Protein AF-A0AA35TYK0-F1 (afdb_monomer_lite)

Secondary structure (DSSP, 8-state):
------SSHHHHHHHHHHHHHHHTT-HHHHHHHHHHHHHHSTT-HHHHHHHHHHHHHHTTT--HHHHHHHHHHHHHHHHHHTTTS-HHHHHHHTHHHHHHHHHHHHHTT-HHHHHHHHHHHHHTGGGS-HHHHHHHHHHHHHHHHHTT-HHHHHHHHHHHHHHHH-S---S------------GGGHHHHHHHHHHHHHHTT-HHHHHHHHHHHHHH-TT--HHHHHHHHTTTTTT-PPP---

Radius of gyration: 20.55 Å; chains: 1; bounding box: 65×44×59 Å

Foldseek 3Di:
DDPDDPLPPLLVVLLVQLVVCVVVVVLVSNLVSLVVNCVSVVPDLLSVLSNLLSVCVVVVNPCLVVSLVSLVVSLVVLVVVCPPPDLLVSCQVCVLSLQLNLLSCVVVVVLVSSLVSLVSSLVSLVSHDVLSNLLSLLVNLVSCLVVVVLVVSVVSLVVSCCVQQNPPPPDDDDDPDDRPPRPCVCVLSSLVSQLSSCVVVVVVVSNVVSVVVNVVRVPDDDPVVCSSVSSPPDSPPDPPPDD

Sequence (243 aa):
MADGDRSGEPGLELARQAKEAFDMQSYESCLSSLNKLMEVRRHDKRVAHNRAVARYLLSNLTLTDEFRRHLHTLKTQFDREAEGSGLEQSVSEKAVLLFNQALIHRRLHQNTQAIDILDQLVQVSDALTDSLSTESSLLLIELYIATHQLDKAVTHIDHVELRLYGQPMNGRGDNDGDAPVVNDQYRPRIHFCKAQIHLLNRSVKSCKKELKSYTSMAGNVSSSEVVGKSLLLNSFSLPKNSS

pLDDT: mean 75.26, std 18.41, range [26.33, 94.5]

InterPro domains:
  IPR011990 Tetratricopeptide-like helical domain superfamily [G3DSA:1.25.40.10] (6-222)
  IPR011990 Tetratricopeptide-like helical domain superfamily [SSF48452] (14-159)
  IPR039740 CCR4-NOT transcription complex subunit 10 [PTHR12979] (13-233)

Organism: Geodia barretti (NCBI:txid519541)

Structure (mmCIF, N/CA/C/O backbone):
data_AF-A0AA35TYK0-F1
#
_entry.id   AF-A0AA35TYK0-F1
#
loop_
_atom_site.group_PDB
_atom_site.id
_atom_site.type_symbol
_atom_site.label_atom_id
_atom_site.label_alt_id
_atom_site.label_comp_id
_atom_site.label_asym_id
_atom_site.label_entity_id
_atom_site.label_seq_id
_atom_site.pdbx_PDB_ins_code
_atom_site.Cartn_x
_atom_site.Cartn_y
_atom_site.Cartn_z
_atom_site.occupancy
_atom_site.B_iso_or_equiv
_atom_site.auth_seq_id
_atom_site.auth_comp_id
_atom_site.auth_asym_id
_atom_site.auth_atom_id
_atom_site.pdbx_PDB_model_num
ATOM 1 N N . MET A 1 1 ? 45.942 -12.584 -19.706 1.00 33.94 1 MET A N 1
ATOM 2 C CA . MET A 1 1 ? 44.961 -11.572 -20.143 1.00 33.94 1 MET A CA 1
ATOM 3 C C . MET A 1 1 ? 43.623 -12.024 -19.603 1.00 33.94 1 MET A C 1
ATOM 5 O O . MET A 1 1 ? 43.104 -13.022 -20.077 1.00 33.94 1 MET A O 1
ATOM 9 N N . ALA A 1 2 ? 43.195 -11.418 -18.498 1.00 36.03 2 ALA A N 1
ATOM 10 C CA . ALA A 1 2 ? 41.981 -11.786 -17.785 1.00 36.03 2 ALA A CA 1
ATOM 11 C C . ALA A 1 2 ? 40.875 -10.808 -18.193 1.00 36.03 2 ALA A C 1
ATOM 13 O O . ALA A 1 2 ? 40.850 -9.676 -17.717 1.00 36.03 2 ALA A O 1
ATOM 14 N N . ASP A 1 3 ? 40.005 -11.250 -19.099 1.00 40.72 3 ASP A N 1
ATOM 15 C CA . ASP A 1 3 ? 38.682 -10.663 -19.292 1.00 40.72 3 ASP A CA 1
ATOM 16 C C . ASP A 1 3 ? 37.781 -11.201 -18.177 1.00 40.72 3 ASP A C 1
ATOM 18 O O . ASP A 1 3 ? 37.276 -12.321 -18.239 1.00 40.72 3 ASP A O 1
ATOM 22 N N . GLY A 1 4 ? 37.667 -10.417 -17.107 1.00 38.47 4 GLY A N 1
ATOM 23 C CA . GLY A 1 4 ? 36.803 -10.679 -15.963 1.00 38.47 4 GLY A CA 1
ATOM 24 C C . GLY A 1 4 ? 35.783 -9.557 -15.810 1.00 38.47 4 GLY A C 1
ATOM 25 O O . GLY A 1 4 ? 36.113 -8.483 -15.321 1.00 38.47 4 GLY A O 1
ATOM 26 N N . ASP A 1 5 ? 34.569 -9.831 -16.280 1.00 42.06 5 ASP A N 1
ATOM 27 C CA . ASP A 1 5 ? 33.287 -9.402 -15.712 1.00 42.06 5 ASP A CA 1
ATOM 28 C C . ASP A 1 5 ? 33.114 -7.918 -15.296 1.00 42.06 5 ASP A C 1
ATOM 30 O O . ASP A 1 5 ? 33.257 -7.544 -14.136 1.00 42.06 5 ASP A O 1
ATOM 34 N N . ARG A 1 6 ? 32.702 -7.065 -16.250 1.00 43.97 6 ARG A N 1
ATOM 35 C CA . ARG A 1 6 ? 32.073 -5.743 -15.989 1.00 43.97 6 ARG A CA 1
ATOM 36 C C . ARG A 1 6 ? 30.582 -5.716 -16.354 1.00 43.97 6 ARG A C 1
ATOM 38 O O . ARG A 1 6 ? 30.015 -4.662 -16.637 1.00 43.97 6 ARG A O 1
ATOM 45 N N . SER A 1 7 ? 29.932 -6.877 -16.393 1.00 45.97 7 SER A N 1
ATOM 46 C CA . SER A 1 7 ? 28.530 -7.012 -16.823 1.00 45.97 7 SER A CA 1
ATOM 47 C C . SER A 1 7 ? 27.520 -6.668 -15.719 1.00 45.97 7 SER A C 1
ATOM 49 O O . SER A 1 7 ? 26.372 -6.342 -16.019 1.00 45.97 7 SER A O 1
ATOM 51 N N . GLY A 1 8 ? 27.926 -6.737 -14.446 1.00 52.28 8 GLY A N 1
ATOM 52 C CA . GLY A 1 8 ? 27.034 -6.568 -13.289 1.00 52.28 8 GLY A CA 1
ATOM 53 C C . GLY A 1 8 ? 26.832 -5.127 -12.799 1.00 52.28 8 GLY A C 1
ATOM 54 O O . GLY A 1 8 ? 25.784 -4.816 -12.231 1.00 52.28 8 GLY A O 1
ATOM 55 N N . GLU A 1 9 ? 27.792 -4.232 -13.038 1.00 56.41 9 GLU A N 1
ATOM 56 C CA . GLU A 1 9 ? 27.804 -2.871 -12.476 1.00 56.41 9 GLU A CA 1
ATOM 57 C C . GLU A 1 9 ? 26.774 -1.888 -13.073 1.00 56.41 9 GLU A C 1
ATOM 59 O O . GLU A 1 9 ? 26.114 -1.191 -12.294 1.00 56.41 9 GLU A O 1
ATOM 64 N N . PRO A 1 10 ? 26.543 -1.814 -14.404 1.00 64.81 10 PRO A N 1
ATOM 65 C CA . PRO A 1 10 ? 25.692 -0.757 -14.958 1.00 64.81 10 PRO A CA 1
ATOM 66 C C . PRO A 1 10 ? 24.215 -0.925 -14.579 1.00 64.81 10 PRO A C 1
ATOM 68 O O . PRO A 1 10 ? 23.510 0.060 -14.379 1.00 64.81 10 PRO A O 1
ATOM 71 N N . GLY A 1 11 ? 23.732 -2.164 -14.431 1.00 71.75 11 GLY A N 1
ATOM 72 C CA . GLY A 1 11 ? 22.347 -2.426 -14.027 1.00 71.75 11 GLY A CA 1
ATOM 73 C C . GLY A 1 11 ? 22.070 -2.080 -12.561 1.00 71.75 11 GLY A C 1
ATOM 74 O O . GLY A 1 11 ? 20.987 -1.592 -12.239 1.00 71.75 11 GLY A O 1
ATOM 75 N N . LEU A 1 12 ? 23.046 -2.311 -11.677 1.00 75.88 12 LEU A N 1
ATOM 76 C CA . LEU A 1 12 ? 22.931 -1.977 -10.257 1.00 75.88 12 LEU A CA 1
ATOM 77 C C . LEU A 1 12 ? 22.945 -0.458 -10.052 1.00 75.88 12 LEU A C 1
ATOM 79 O O . LEU A 1 12 ? 22.109 0.076 -9.325 1.00 75.88 12 LEU A O 1
ATOM 83 N N . GLU A 1 13 ? 23.843 0.236 -10.750 1.00 81.56 13 GLU A N 1
ATOM 84 C CA . GLU A 1 13 ? 23.958 1.691 -10.673 1.00 81.56 13 GLU A CA 1
ATOM 85 C C . GLU A 1 13 ? 22.710 2.392 -11.233 1.00 81.56 13 GLU A C 1
ATOM 87 O O . GLU A 1 13 ? 22.179 3.305 -10.603 1.00 81.56 13 GLU A O 1
ATOM 92 N N . LEU A 1 14 ? 22.152 1.912 -12.352 1.00 80.25 14 LEU A N 1
ATOM 93 C CA . LEU A 1 14 ? 20.880 2.421 -12.883 1.00 80.25 14 LEU A CA 1
ATOM 94 C C . LEU A 1 14 ? 19.710 2.206 -11.912 1.00 80.25 14 LEU A C 1
ATOM 96 O O . LEU A 1 14 ? 18.851 3.079 -11.786 1.00 80.25 14 LEU A O 1
ATOM 100 N N . ALA A 1 15 ? 19.670 1.069 -11.209 1.00 78.69 15 ALA A N 1
ATOM 101 C CA . ALA A 1 15 ? 18.653 0.809 -10.192 1.00 78.69 15 ALA A CA 1
ATOM 102 C C . ALA A 1 15 ? 18.802 1.746 -8.980 1.00 78.69 15 ALA A C 1
ATOM 104 O O . ALA A 1 15 ? 17.798 2.267 -8.488 1.00 78.69 15 ALA A O 1
ATOM 105 N N . ARG A 1 16 ? 20.039 2.010 -8.536 1.00 82.12 16 ARG A N 1
ATOM 106 C CA . ARG A 1 16 ? 20.338 2.969 -7.461 1.00 82.12 16 ARG A CA 1
ATOM 107 C C . ARG A 1 16 ? 19.908 4.383 -7.846 1.00 82.12 16 ARG A C 1
ATOM 109 O O . ARG A 1 16 ? 19.163 5.014 -7.102 1.00 82.12 16 ARG A O 1
ATOM 116 N N . GLN A 1 17 ? 20.288 4.840 -9.038 1.00 83.75 17 GLN A N 1
ATOM 117 C CA . GLN A 1 17 ? 19.895 6.150 -9.564 1.00 83.75 17 GLN A CA 1
ATOM 118 C C . GLN A 1 17 ? 18.377 6.280 -9.710 1.00 83.75 17 GLN A C 1
ATOM 120 O O . GLN A 1 17 ? 17.812 7.320 -9.379 1.00 83.75 17 GLN A O 1
ATOM 125 N N . ALA A 1 18 ? 17.701 5.229 -10.187 1.00 81.12 18 ALA A N 1
ATOM 126 C CA . ALA A 1 18 ? 16.245 5.216 -10.280 1.00 81.12 18 ALA A CA 1
ATOM 127 C C . ALA A 1 18 ? 15.594 5.373 -8.902 1.00 81.12 18 ALA A C 1
ATOM 129 O O . ALA A 1 18 ? 14.645 6.142 -8.780 1.00 81.12 18 ALA A O 1
ATOM 130 N N . LYS A 1 19 ? 16.116 4.687 -7.877 1.00 79.31 19 LYS A N 1
ATOM 131 C CA . LYS A 1 19 ? 15.636 4.799 -6.495 1.00 79.31 19 LYS A CA 1
ATOM 132 C C . LYS A 1 19 ? 15.877 6.195 -5.917 1.00 79.31 19 LYS A C 1
ATOM 134 O O . LYS A 1 19 ? 14.958 6.777 -5.363 1.00 79.31 19 LYS A O 1
ATOM 139 N N . GLU A 1 20 ? 17.066 6.761 -6.086 1.00 83.12 20 GLU A N 1
ATOM 140 C CA . GLU A 1 20 ? 17.386 8.101 -5.573 1.00 83.12 20 GLU A CA 1
ATOM 141 C C . GLU A 1 20 ? 16.537 9.190 -6.228 1.00 83.12 20 GLU A C 1
ATOM 143 O O . GLU A 1 20 ? 15.957 10.029 -5.541 1.00 83.12 20 GLU A O 1
ATOM 148 N N . ALA A 1 21 ? 16.404 9.153 -7.557 1.00 80.81 21 ALA A N 1
ATOM 149 C CA . ALA A 1 21 ? 15.532 10.070 -8.288 1.00 80.81 21 ALA A CA 1
ATOM 150 C C . ALA A 1 21 ? 14.082 9.978 -7.804 1.00 80.81 21 ALA A C 1
ATOM 152 O O . ALA A 1 21 ? 13.376 10.981 -7.715 1.00 80.81 21 ALA A O 1
ATOM 153 N N . PHE A 1 22 ? 13.651 8.768 -7.476 1.00 79.38 22 PHE A N 1
ATOM 154 C CA . PHE A 1 22 ? 12.323 8.494 -6.982 1.00 79.38 22 PHE A CA 1
ATOM 155 C C . PHE A 1 22 ? 12.102 8.982 -5.541 1.00 79.38 22 PHE A C 1
ATOM 157 O O . PHE A 1 22 ? 11.088 9.626 -5.273 1.00 79.38 22 PHE A O 1
ATOM 164 N N . ASP A 1 23 ? 13.078 8.775 -4.652 1.00 77.88 23 ASP A N 1
ATOM 165 C CA . ASP A 1 23 ? 13.083 9.297 -3.278 1.00 77.88 23 ASP A CA 1
ATOM 166 C C . ASP A 1 23 ? 13.047 10.845 -3.274 1.00 77.88 23 ASP A C 1
ATOM 168 O O . ASP A 1 23 ? 12.408 11.458 -2.418 1.00 77.88 23 ASP A O 1
ATOM 172 N N . MET A 1 24 ? 13.646 11.485 -4.287 1.00 81.75 24 MET A N 1
ATOM 173 C CA . MET A 1 24 ? 13.584 12.937 -4.531 1.00 81.75 24 MET A CA 1
ATOM 174 C C . MET A 1 24 ? 12.310 13.414 -5.258 1.00 81.75 24 MET A C 1
ATOM 176 O O . MET A 1 24 ? 12.224 14.586 -5.621 1.00 81.75 24 MET A O 1
ATOM 180 N N . GLN A 1 25 ? 11.331 12.538 -5.515 1.00 79.00 25 GLN A N 1
ATOM 181 C CA . GLN A 1 25 ? 10.112 12.827 -6.297 1.00 79.00 25 GLN A CA 1
ATOM 182 C C . GLN A 1 25 ? 10.375 13.300 -7.742 1.00 79.00 25 GLN A C 1
ATOM 184 O O . GLN A 1 25 ? 9.479 13.799 -8.426 1.00 79.00 25 GLN A O 1
ATOM 189 N N . SER A 1 26 ? 11.590 13.099 -8.257 1.00 85.19 26 SER A N 1
ATOM 190 C CA . SER A 1 26 ? 11.955 13.367 -9.647 1.00 85.19 26 SER A CA 1
ATOM 191 C C . SER A 1 26 ? 11.564 12.172 -10.523 1.00 85.19 26 SER A C 1
ATOM 193 O O . SER A 1 26 ? 12.396 11.375 -10.968 1.00 85.19 26 SER A O 1
ATOM 195 N N . TYR A 1 27 ? 10.259 12.020 -10.762 1.00 83.94 27 TYR A N 1
ATOM 196 C CA . TYR A 1 27 ? 9.718 10.867 -11.488 1.00 83.94 27 TYR A CA 1
ATOM 197 C C . TYR A 1 27 ? 10.168 10.805 -12.955 1.00 83.94 27 TYR A C 1
ATOM 199 O O . TYR A 1 27 ? 10.323 9.714 -13.496 1.00 83.94 27 TYR A O 1
ATOM 207 N N . GLU A 1 28 ? 10.438 11.945 -13.593 1.00 87.19 28 GLU A N 1
ATOM 208 C CA . GLU A 1 28 ? 10.972 11.993 -14.962 1.00 87.19 28 GLU A CA 1
ATOM 209 C C . GLU A 1 28 ? 12.377 11.375 -15.044 1.00 87.19 28 GLU A C 1
ATOM 211 O O . GLU A 1 28 ? 12.639 10.513 -15.889 1.00 87.19 28 GLU A O 1
ATOM 216 N N . SER A 1 29 ? 13.258 11.743 -14.109 1.00 86.25 29 SER A N 1
ATOM 217 C CA . SER A 1 29 ? 14.606 11.177 -13.987 1.00 86.25 29 SER A CA 1
ATOM 218 C C . SER A 1 29 ? 14.553 9.690 -13.635 1.00 86.25 29 SER A C 1
ATOM 220 O O . SER A 1 29 ? 15.270 8.885 -14.231 1.00 86.25 29 SER A O 1
ATOM 222 N N . CYS A 1 30 ? 13.645 9.302 -12.731 1.00 85.94 30 CYS A N 1
ATOM 223 C CA . CYS A 1 30 ? 13.407 7.902 -12.383 1.00 85.94 30 CYS A CA 1
ATOM 224 C C . CYS A 1 30 ? 12.999 7.073 -13.614 1.00 85.94 30 CYS A C 1
ATOM 226 O O . CYS A 1 30 ? 13.581 6.020 -13.876 1.00 85.94 30 CYS A O 1
ATOM 228 N N . LEU A 1 31 ? 12.049 7.564 -14.417 1.00 86.94 31 LEU A N 1
ATOM 229 C CA . LEU A 1 31 ? 11.601 6.888 -15.636 1.00 86.94 31 LEU A CA 1
ATOM 230 C C . LEU A 1 31 ? 12.717 6.754 -16.674 1.00 86.94 31 LEU A C 1
ATOM 232 O O . LEU A 1 31 ? 12.808 5.716 -17.328 1.00 86.94 31 LEU A O 1
ATOM 236 N N . SER A 1 32 ? 13.577 7.766 -16.813 1.00 89.69 32 SER A N 1
ATOM 237 C CA . SER A 1 32 ? 14.746 7.702 -17.697 1.00 89.69 32 SER A CA 1
ATOM 238 C C . SER A 1 32 ? 15.688 6.562 -17.296 1.00 89.69 32 SER A C 1
ATOM 240 O O . SER A 1 32 ? 16.032 5.718 -18.129 1.00 89.69 32 SER A O 1
ATOM 242 N N . SER A 1 33 ? 16.031 6.465 -16.008 1.00 85.00 33 SER A N 1
ATOM 243 C CA . SER A 1 33 ? 16.879 5.388 -15.481 1.00 85.00 33 SER A CA 1
ATOM 244 C C . SER A 1 33 ? 16.214 4.011 -15.584 1.00 85.00 33 SER A C 1
ATOM 246 O O . SER A 1 33 ? 16.869 3.043 -15.969 1.00 85.00 33 SER A O 1
ATOM 248 N N . LEU A 1 34 ? 14.903 3.911 -15.330 1.00 85.75 34 LEU A N 1
ATOM 249 C CA . LEU A 1 34 ? 14.146 2.661 -15.466 1.00 85.75 34 LEU A CA 1
ATOM 250 C C . LEU A 1 34 ? 14.023 2.197 -16.922 1.00 85.75 34 LEU A C 1
ATOM 252 O O . LEU A 1 34 ? 14.091 0.999 -17.180 1.00 85.75 34 LEU A O 1
ATOM 256 N N . ASN A 1 35 ? 13.882 3.112 -17.884 1.00 87.19 35 ASN A N 1
ATOM 257 C CA . ASN A 1 35 ? 13.865 2.759 -19.305 1.00 87.19 35 ASN A CA 1
ATOM 258 C C . ASN A 1 35 ? 15.216 2.192 -19.756 1.00 87.19 35 ASN A C 1
ATOM 260 O O . ASN A 1 35 ? 15.242 1.142 -20.393 1.00 87.19 35 ASN A O 1
ATOM 264 N N . LYS A 1 36 ? 16.329 2.811 -19.344 1.00 86.44 36 LYS A N 1
ATOM 265 C CA . LYS A 1 36 ? 17.677 2.267 -19.583 1.00 86.44 36 LYS A CA 1
ATOM 266 C C . LYS A 1 36 ? 17.853 0.897 -18.926 1.00 86.44 36 LYS A C 1
ATOM 268 O O . LYS A 1 36 ? 18.402 -0.020 -19.529 1.00 86.44 36 LYS A O 1
ATOM 273 N N . LEU A 1 37 ? 17.334 0.722 -17.710 1.00 84.31 37 LEU A N 1
ATOM 274 C CA . LEU A 1 37 ? 17.384 -0.563 -17.014 1.00 84.31 37 LEU A CA 1
ATOM 275 C C . LEU A 1 37 ? 16.553 -1.641 -17.728 1.00 84.31 37 LEU A C 1
ATOM 277 O O . LEU A 1 37 ? 16.977 -2.792 -17.782 1.00 84.31 37 LEU A O 1
ATOM 281 N N . MET A 1 38 ? 15.415 -1.280 -18.328 1.00 82.88 38 MET A N 1
ATOM 282 C CA . MET A 1 38 ? 14.624 -2.195 -19.155 1.00 82.88 38 MET A CA 1
ATOM 283 C C . MET A 1 38 ? 15.349 -2.628 -20.429 1.00 82.88 38 MET A C 1
ATOM 285 O O . MET A 1 38 ? 15.126 -3.743 -20.885 1.00 82.88 38 MET A O 1
ATOM 289 N N . GLU A 1 39 ? 16.217 -1.800 -21.009 1.00 83.50 39 GLU A N 1
ATOM 290 C CA . GLU A 1 39 ? 17.004 -2.201 -22.182 1.00 83.50 39 GLU A CA 1
ATOM 291 C C . GLU A 1 39 ? 18.010 -3.307 -21.845 1.00 83.50 39 GLU A C 1
ATOM 293 O O . GLU A 1 39 ? 18.200 -4.218 -22.657 1.00 83.50 39 GLU A O 1
ATOM 298 N N . VAL A 1 40 ? 18.583 -3.252 -20.635 1.00 79.12 40 VAL A N 1
ATOM 299 C CA . VAL A 1 40 ? 19.530 -4.237 -20.086 1.00 79.12 40 VAL A CA 1
ATOM 300 C C . VAL A 1 40 ? 18.805 -5.468 -19.525 1.00 79.12 40 VAL A C 1
ATOM 302 O O . VAL A 1 40 ? 19.281 -6.590 -19.669 1.00 79.12 40 VAL A O 1
ATOM 305 N N . ARG A 1 41 ? 17.631 -5.283 -18.907 1.00 78.12 41 ARG A N 1
ATOM 306 C CA . ARG A 1 41 ? 16.831 -6.326 -18.240 1.00 78.12 41 ARG A CA 1
ATOM 307 C C . ARG A 1 41 ? 15.410 -6.396 -18.805 1.00 78.12 41 ARG A C 1
ATOM 309 O O . ARG A 1 41 ? 14.425 -6.169 -18.104 1.00 78.12 41 ARG A O 1
ATOM 316 N N . ARG A 1 42 ? 15.297 -6.742 -20.091 1.00 72.75 42 ARG A N 1
ATOM 317 C CA . ARG A 1 42 ? 14.040 -6.688 -20.874 1.00 72.75 42 ARG A CA 1
ATOM 318 C C . ARG A 1 42 ? 12.882 -7.529 -20.330 1.00 72.75 42 ARG A C 1
ATOM 320 O O . ARG A 1 42 ? 11.732 -7.235 -20.641 1.00 72.75 42 ARG A O 1
ATOM 327 N N . HIS A 1 43 ? 13.172 -8.547 -19.522 1.00 73.75 43 HIS A N 1
ATOM 328 C CA . HIS A 1 43 ? 12.173 -9.455 -18.950 1.00 73.75 43 HIS A CA 1
ATOM 329 C C . HIS A 1 43 ? 11.986 -9.289 -17.434 1.00 73.75 43 HIS A C 1
ATOM 331 O O . HIS A 1 43 ? 11.281 -10.081 -16.814 1.00 73.75 43 HIS A O 1
ATOM 337 N N . ASP A 1 44 ? 12.584 -8.262 -16.822 1.00 80.31 44 ASP A N 1
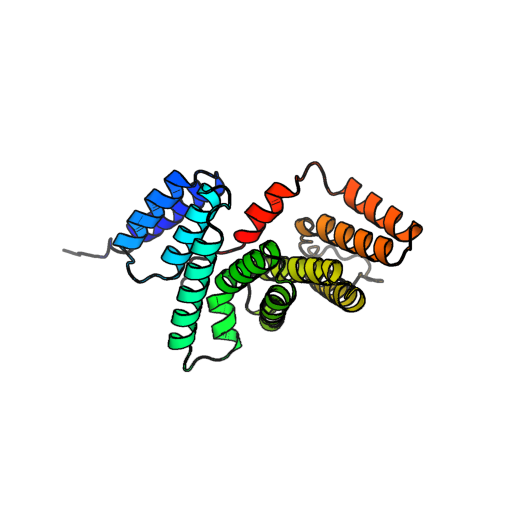ATOM 338 C CA . ASP A 1 44 ? 12.443 -8.028 -15.386 1.00 80.31 44 ASP A CA 1
ATOM 339 C C . ASP A 1 44 ? 11.093 -7.365 -15.063 1.00 80.31 44 ASP A C 1
ATOM 341 O O . ASP A 1 44 ? 10.863 -6.169 -15.276 1.00 80.31 44 ASP A O 1
ATOM 345 N N . LYS A 1 45 ? 10.181 -8.175 -14.520 1.00 81.69 45 LYS A N 1
ATOM 346 C CA . LYS A 1 45 ? 8.833 -7.757 -14.115 1.00 81.69 45 LYS A CA 1
ATOM 347 C C . LYS A 1 45 ? 8.841 -6.705 -13.012 1.00 81.69 45 LYS A C 1
ATOM 349 O O . LYS A 1 45 ? 7.918 -5.893 -12.959 1.00 81.69 45 LYS A O 1
ATOM 354 N N . ARG A 1 46 ? 9.860 -6.687 -12.146 1.00 81.50 46 ARG A N 1
ATOM 355 C CA . ARG A 1 46 ? 9.981 -5.683 -11.079 1.00 81.50 46 ARG A CA 1
ATOM 356 C C . ARG A 1 46 ? 10.314 -4.325 -11.678 1.00 81.50 46 ARG A C 1
ATOM 358 O O . ARG A 1 46 ? 9.693 -3.331 -11.320 1.00 81.50 46 ARG A O 1
ATOM 365 N N . VAL A 1 47 ? 11.216 -4.283 -12.660 1.00 83.38 47 VAL A N 1
ATOM 366 C CA . VAL A 1 47 ? 11.534 -3.043 -13.388 1.00 83.38 47 VAL A CA 1
ATOM 367 C C . VAL A 1 47 ? 10.309 -2.542 -14.159 1.00 83.38 47 VAL A C 1
ATOM 369 O O . VAL A 1 47 ? 9.989 -1.353 -14.097 1.00 83.38 47 VAL A O 1
ATOM 372 N N . ALA A 1 48 ? 9.573 -3.443 -14.820 1.00 84.69 48 ALA A N 1
ATOM 373 C CA . ALA A 1 48 ? 8.325 -3.096 -15.500 1.00 84.69 48 ALA A CA 1
ATOM 374 C C . ALA A 1 48 ? 7.272 -2.522 -14.530 1.00 84.69 48 ALA A C 1
ATOM 376 O O . ALA A 1 48 ? 6.679 -1.478 -14.818 1.00 84.69 48 ALA A O 1
ATOM 377 N N . HIS A 1 49 ? 7.097 -3.151 -13.362 1.00 85.75 49 HIS A N 1
ATOM 378 C CA . HIS A 1 49 ? 6.217 -2.672 -12.297 1.00 85.75 49 HIS A CA 1
ATOM 379 C C . HIS A 1 49 ? 6.626 -1.281 -11.797 1.00 85.75 49 HIS A C 1
ATOM 381 O O . HIS A 1 49 ? 5.804 -0.365 -11.786 1.00 85.75 49 HIS A O 1
ATOM 387 N N . ASN A 1 50 ? 7.902 -1.090 -11.453 1.00 85.25 50 ASN A N 1
ATOM 388 C CA . ASN A 1 50 ? 8.416 0.174 -10.920 1.00 85.25 50 ASN A CA 1
ATOM 389 C C . ASN A 1 50 ? 8.252 1.312 -11.929 1.00 85.25 50 ASN A C 1
ATOM 391 O O . ASN A 1 50 ? 7.888 2.427 -11.557 1.00 85.25 50 ASN A O 1
ATOM 395 N N . ARG A 1 51 ? 8.426 1.022 -13.224 1.00 86.88 51 ARG A N 1
ATOM 396 C CA . ARG A 1 51 ? 8.157 1.991 -14.290 1.00 86.88 51 ARG A CA 1
ATOM 397 C C . ARG A 1 51 ? 6.688 2.396 -14.326 1.00 86.88 51 ARG A C 1
ATOM 399 O O . ARG A 1 51 ? 6.384 3.579 -14.463 1.00 86.88 51 ARG A O 1
ATOM 406 N N . ALA A 1 52 ? 5.776 1.433 -14.216 1.00 86.62 52 ALA A N 1
ATOM 407 C CA . ALA A 1 52 ? 4.346 1.717 -14.197 1.00 86.62 52 ALA A CA 1
ATOM 408 C C . ALA A 1 52 ? 3.947 2.558 -12.973 1.00 86.62 52 ALA A C 1
ATOM 410 O O . ALA A 1 52 ? 3.169 3.499 -13.119 1.00 86.62 52 ALA A O 1
ATOM 411 N N . VAL A 1 53 ? 4.534 2.283 -11.802 1.00 85.31 53 VAL A N 1
ATOM 412 C CA . VAL A 1 53 ? 4.336 3.077 -10.578 1.00 85.31 53 VAL A CA 1
ATOM 413 C C . VAL A 1 53 ? 4.840 4.511 -10.762 1.00 85.31 53 VAL A C 1
ATOM 415 O O . VAL A 1 53 ? 4.087 5.456 -10.530 1.00 85.31 53 VAL A O 1
ATOM 418 N N . ALA A 1 54 ? 6.072 4.695 -11.249 1.00 83.81 54 ALA A N 1
ATOM 419 C CA . ALA A 1 54 ? 6.647 6.022 -11.484 1.00 83.81 54 ALA A CA 1
ATOM 420 C C . ALA A 1 54 ? 5.835 6.836 -12.507 1.00 83.81 54 ALA A C 1
ATOM 422 O O . ALA A 1 54 ? 5.578 8.019 -12.298 1.00 83.81 54 ALA A O 1
ATOM 423 N N . ARG A 1 55 ? 5.352 6.198 -13.582 1.00 85.50 55 ARG A N 1
ATOM 424 C CA . ARG A 1 55 ? 4.471 6.827 -14.582 1.00 85.50 55 ARG A CA 1
ATOM 425 C C . ARG A 1 55 ? 3.125 7.230 -13.983 1.00 85.50 55 ARG A C 1
ATOM 427 O O . ARG A 1 55 ? 2.617 8.309 -14.276 1.00 85.50 55 ARG A O 1
ATOM 434 N N . TYR A 1 56 ? 2.545 6.376 -13.146 1.00 84.31 56 TYR A N 1
ATOM 435 C CA . TYR A 1 56 ? 1.278 6.661 -12.485 1.00 84.31 56 TYR A CA 1
ATOM 436 C C . TYR A 1 56 ? 1.397 7.841 -11.510 1.00 84.31 56 TYR A C 1
ATOM 438 O O . TYR A 1 56 ? 0.536 8.725 -11.518 1.00 84.31 56 TYR A O 1
ATOM 446 N N . LEU A 1 57 ? 2.494 7.919 -10.752 1.00 80.12 57 LEU A N 1
ATOM 447 C CA . LEU A 1 57 ? 2.790 9.049 -9.868 1.00 80.12 57 LEU A CA 1
ATOM 448 C C . LEU A 1 57 ? 3.050 10.342 -10.648 1.00 80.12 57 LEU A C 1
ATOM 450 O O . LEU A 1 57 ? 2.447 11.362 -10.327 1.00 80.12 57 LEU A O 1
ATOM 454 N N . LEU A 1 58 ? 3.840 10.284 -11.727 1.00 83.94 58 LEU A N 1
ATOM 455 C CA . LEU A 1 58 ? 4.075 11.430 -12.615 1.00 83.94 58 LEU A CA 1
ATOM 456 C C . LEU A 1 58 ? 2.770 11.977 -13.213 1.00 83.94 58 LEU A C 1
ATOM 458 O O . LEU A 1 58 ? 2.616 13.181 -13.384 1.00 83.94 58 LEU A O 1
ATOM 462 N N . SER A 1 59 ? 1.798 11.103 -13.492 1.00 81.44 59 SER A N 1
ATOM 463 C CA . SER A 1 59 ? 0.486 11.504 -14.013 1.00 81.44 59 SER A CA 1
ATOM 464 C C . SER A 1 59 ? -0.424 12.191 -12.987 1.00 81.44 59 SER A C 1
ATOM 466 O O . SER A 1 59 ? -1.607 12.383 -13.268 1.00 81.44 59 SER A O 1
ATOM 468 N N . ASN A 1 60 ? 0.071 12.503 -11.783 1.00 79.31 60 ASN A N 1
ATOM 469 C CA . ASN A 1 60 ? -0.735 12.962 -10.649 1.00 79.31 60 ASN A CA 1
ATOM 470 C C . ASN A 1 60 ? -1.921 12.027 -10.375 1.00 79.31 60 ASN A C 1
ATOM 472 O O . ASN A 1 60 ? -3.036 12.461 -10.084 1.00 79.31 60 ASN A O 1
ATOM 476 N N . LEU A 1 61 ? -1.676 10.717 -10.499 1.00 79.94 61 LEU A N 1
ATOM 477 C CA . LEU A 1 61 ? -2.669 9.674 -10.277 1.00 79.94 61 LEU A CA 1
ATOM 478 C C . LEU A 1 61 ? -3.881 9.767 -11.232 1.00 79.94 61 LEU A C 1
ATOM 480 O O . LEU A 1 61 ? -4.993 9.395 -10.864 1.00 79.94 61 LEU A O 1
ATOM 484 N N . THR A 1 62 ? -3.731 10.272 -12.451 1.00 79.50 62 THR A N 1
ATOM 485 C CA . THR A 1 62 ? -4.852 10.329 -13.413 1.00 79.50 62 THR A CA 1
ATOM 486 C C . THR A 1 62 ? -4.988 9.038 -14.223 1.00 79.50 62 THR A C 1
ATOM 488 O O . THR A 1 62 ? -6.095 8.641 -14.578 1.00 79.50 62 THR A O 1
ATOM 491 N N . LEU A 1 63 ? -3.888 8.307 -14.434 1.00 85.00 63 LEU A N 1
ATOM 492 C CA . LEU A 1 63 ? -3.837 7.087 -15.252 1.00 85.00 63 LEU A CA 1
ATOM 493 C C . LEU A 1 63 ? -4.251 5.805 -14.499 1.00 85.00 63 LEU A C 1
ATOM 495 O O . LEU A 1 63 ? -3.624 4.754 -14.640 1.00 85.00 63 LEU A O 1
ATOM 499 N N . THR A 1 64 ? -5.310 5.869 -13.690 1.00 83.62 64 THR A N 1
ATOM 500 C CA . THR A 1 64 ? -5.738 4.761 -12.810 1.00 83.62 64 THR A CA 1
ATOM 501 C C . THR A 1 64 ? -6.105 3.495 -13.588 1.00 83.62 64 THR A C 1
ATOM 503 O O . THR A 1 64 ? -5.677 2.402 -13.221 1.00 83.62 64 THR A O 1
ATOM 506 N N . ASP A 1 65 ? -6.858 3.617 -14.685 1.00 86.81 65 ASP A N 1
ATOM 507 C CA . ASP A 1 65 ? -7.289 2.459 -15.482 1.00 86.81 65 ASP A CA 1
ATOM 508 C C . ASP A 1 65 ? -6.146 1.811 -16.275 1.00 86.81 65 ASP A C 1
ATOM 510 O O . ASP A 1 65 ? -6.129 0.592 -16.468 1.00 86.81 65 ASP A O 1
ATOM 514 N N . GLU A 1 66 ? -5.182 2.607 -16.748 1.00 89.06 66 GLU A N 1
ATOM 515 C CA . GLU A 1 66 ? -3.964 2.102 -17.397 1.00 89.06 66 GLU A CA 1
ATOM 516 C C . GLU A 1 66 ? -3.122 1.317 -16.390 1.00 89.06 66 GLU A C 1
ATOM 518 O O . GLU A 1 66 ? -2.769 0.162 -16.642 1.00 89.06 66 GLU A O 1
ATOM 523 N N . PHE A 1 67 ? -2.884 1.903 -15.215 1.00 87.44 67 PHE A N 1
ATOM 524 C CA . PHE A 1 67 ? -2.117 1.264 -14.156 1.00 87.44 67 PHE A CA 1
ATOM 525 C C . PHE A 1 67 ? -2.800 -0.013 -13.644 1.00 87.44 67 PHE A C 1
ATOM 527 O O . PHE A 1 67 ? -2.150 -1.052 -13.537 1.00 87.44 67 PHE A O 1
ATOM 534 N N . ARG A 1 68 ? -4.127 -0.006 -13.449 1.00 89.00 68 ARG A N 1
ATOM 535 C CA . ARG A 1 68 ? -4.897 -1.204 -13.065 1.00 89.00 68 ARG A CA 1
ATOM 536 C C . ARG A 1 68 ? -4.737 -2.345 -14.072 1.00 89.00 68 ARG A C 1
ATOM 538 O O . ARG A 1 68 ? -4.492 -3.483 -13.674 1.00 89.00 68 ARG A O 1
ATOM 545 N N . ARG A 1 69 ? -4.863 -2.058 -15.375 1.00 90.44 69 ARG A N 1
ATOM 546 C CA . ARG A 1 69 ? -4.675 -3.068 -16.436 1.00 90.44 69 ARG A CA 1
ATOM 547 C C . ARG A 1 69 ? -3.255 -3.627 -16.437 1.00 90.44 69 ARG A C 1
ATOM 549 O O . ARG A 1 69 ? -3.072 -4.831 -16.623 1.00 90.44 69 ARG A O 1
ATOM 556 N N . HIS A 1 70 ? -2.261 -2.774 -16.194 1.00 90.75 70 HIS A N 1
ATOM 557 C CA . HIS A 1 70 ? -0.872 -3.200 -16.084 1.00 90.75 70 HIS A CA 1
ATOM 558 C C . HIS A 1 70 ? -0.652 -4.144 -14.892 1.00 90.75 70 HIS A C 1
ATOM 560 O O . HIS A 1 70 ? -0.101 -5.228 -15.075 1.00 90.75 70 HIS A O 1
ATOM 566 N N . LEU A 1 71 ? -1.148 -3.786 -13.701 1.00 88.44 71 LEU A N 1
ATOM 567 C CA . LEU A 1 71 ? -1.057 -4.636 -12.507 1.00 88.44 71 LEU A CA 1
ATOM 568 C C . LEU A 1 71 ? -1.721 -5.999 -12.720 1.00 88.44 71 LEU A C 1
ATOM 570 O O . LEU A 1 71 ? -1.126 -7.026 -12.402 1.00 88.44 71 LEU A O 1
ATOM 574 N N . HIS A 1 72 ? -2.914 -6.020 -13.321 1.00 90.44 72 HIS A N 1
ATOM 575 C CA . HIS A 1 72 ? -3.605 -7.266 -13.654 1.00 90.44 72 HIS A CA 1
ATOM 576 C C . HIS A 1 72 ? -2.778 -8.138 -14.609 1.00 90.44 72 HIS A C 1
ATOM 578 O O . HIS A 1 72 ? -2.643 -9.341 -14.402 1.00 90.44 72 HIS A O 1
ATOM 584 N N . THR A 1 73 ? -2.179 -7.533 -15.637 1.00 90.12 73 THR A N 1
ATOM 585 C CA . THR A 1 73 ? -1.333 -8.255 -16.599 1.00 90.12 73 THR A CA 1
ATOM 586 C C . THR A 1 73 ? -0.125 -8.882 -15.905 1.00 90.12 73 THR A C 1
ATOM 588 O O . THR A 1 73 ? 0.113 -10.078 -16.067 1.00 90.12 73 THR A O 1
ATOM 591 N N . LEU A 1 74 ? 0.593 -8.119 -15.076 1.00 87.88 74 LEU A N 1
ATOM 592 C CA . LEU A 1 74 ? 1.721 -8.649 -14.309 1.00 87.88 74 LEU A CA 1
ATOM 593 C C . LEU A 1 74 ? 1.286 -9.778 -13.372 1.00 87.88 74 LEU A C 1
ATOM 595 O O . LEU A 1 74 ? 1.942 -10.815 -13.345 1.00 87.88 74 LEU A O 1
ATOM 599 N N . LYS A 1 75 ? 0.157 -9.621 -12.671 1.00 87.75 75 LYS A N 1
ATOM 600 C CA . LYS A 1 75 ? -0.381 -10.659 -11.785 1.00 87.75 75 LYS A CA 1
ATOM 601 C C . LYS A 1 75 ? -0.623 -11.960 -12.548 1.00 87.75 75 LYS A C 1
ATOM 603 O O . LYS A 1 75 ? -0.098 -12.992 -12.156 1.00 87.75 75 LYS A O 1
ATOM 608 N N . THR A 1 76 ? -1.298 -11.901 -13.697 1.00 87.31 76 THR A N 1
ATOM 609 C CA . THR A 1 76 ? -1.539 -13.103 -14.515 1.00 87.31 76 THR A CA 1
ATOM 610 C C . THR A 1 76 ? -0.254 -13.759 -15.024 1.00 87.31 76 THR A C 1
ATOM 612 O O . THR A 1 76 ? -0.185 -14.981 -15.106 1.00 87.31 76 THR A O 1
ATOM 615 N N . GLN A 1 77 ? 0.785 -12.980 -15.346 1.00 85.56 77 GLN A N 1
ATOM 616 C CA . GLN A 1 77 ? 2.087 -13.530 -15.741 1.00 85.56 77 GLN A CA 1
ATOM 617 C C . GLN A 1 77 ? 2.784 -14.226 -14.572 1.00 85.56 77 GLN A C 1
ATOM 619 O O . GLN A 1 77 ? 3.416 -15.257 -14.750 1.00 85.56 77 GLN A O 1
ATOM 624 N N . PHE A 1 78 ? 2.693 -13.645 -13.382 1.00 82.56 78 PHE A N 1
ATOM 625 C CA . PHE A 1 78 ? 3.208 -14.231 -12.155 1.00 82.56 78 PHE A CA 1
ATOM 626 C C . PHE A 1 78 ? 2.426 -15.480 -11.719 1.00 82.56 78 PHE A C 1
ATOM 628 O O . PHE A 1 78 ? 3.009 -16.387 -11.139 1.00 82.56 78 PHE A O 1
ATOM 635 N N . ASP A 1 79 ? 1.116 -15.543 -11.956 1.00 83.50 79 ASP A N 1
ATOM 636 C CA . ASP A 1 79 ? 0.289 -16.709 -11.617 1.00 83.50 79 ASP A CA 1
ATOM 637 C C . ASP A 1 79 ? 0.601 -17.904 -12.524 1.00 83.50 79 ASP A C 1
ATOM 639 O O . ASP A 1 79 ? 0.729 -19.015 -12.027 1.00 83.50 79 ASP A O 1
ATOM 643 N N . ARG A 1 80 ? 0.841 -17.664 -13.819 1.00 82.06 80 ARG A N 1
ATOM 644 C CA . ARG A 1 80 ? 1.269 -18.699 -14.780 1.00 82.06 80 ARG A CA 1
ATOM 645 C C . ARG A 1 80 ? 2.647 -19.287 -14.473 1.00 82.06 80 ARG A C 1
ATOM 647 O O . ARG A 1 80 ? 2.899 -20.444 -14.767 1.00 82.06 80 ARG A O 1
ATOM 654 N N . GLU A 1 81 ? 3.553 -18.486 -13.918 1.00 74.31 81 GLU A N 1
ATOM 655 C CA . GLU A 1 81 ? 4.899 -18.946 -13.540 1.00 74.31 81 GLU A CA 1
ATOM 656 C C . GLU A 1 81 ? 4.934 -19.636 -12.174 1.00 74.31 81 GLU A C 1
ATOM 658 O O . GLU A 1 81 ? 5.836 -20.423 -11.909 1.00 74.31 81 GLU A O 1
ATOM 663 N N . ALA A 1 82 ? 3.950 -19.360 -11.316 1.00 71.62 82 ALA A N 1
ATOM 664 C CA . ALA A 1 82 ? 3.832 -19.951 -9.987 1.00 71.62 82 ALA A CA 1
ATOM 665 C C . ALA A 1 82 ? 3.167 -21.342 -9.997 1.00 71.62 82 ALA A C 1
ATOM 667 O O . ALA A 1 82 ? 2.933 -21.907 -8.929 1.00 71.62 82 ALA A O 1
ATOM 668 N N . GLU A 1 83 ? 2.864 -21.905 -11.173 1.00 64.12 83 GLU A N 1
ATOM 669 C CA . GLU A 1 83 ? 2.358 -23.273 -11.343 1.00 64.12 83 GLU A CA 1
ATOM 670 C C . GLU A 1 83 ? 3.431 -24.292 -10.899 1.00 64.12 83 GLU A C 1
ATOM 672 O O . GLU A 1 83 ? 4.173 -24.848 -11.702 1.00 64.12 83 GLU A O 1
ATOM 677 N N . GLY A 1 84 ? 3.551 -24.493 -9.583 1.00 63.09 84 GLY A N 1
ATOM 678 C CA . GLY A 1 84 ? 4.535 -25.379 -8.954 1.00 63.09 84 GLY A CA 1
ATOM 679 C C . GLY A 1 84 ? 5.162 -24.849 -7.658 1.00 63.09 84 GLY A C 1
ATOM 680 O O . GLY A 1 84 ? 5.845 -25.615 -6.980 1.00 63.09 84 GLY A O 1
ATOM 681 N N . SER A 1 85 ? 4.938 -23.583 -7.282 1.00 64.00 85 SER A N 1
ATOM 682 C CA . SER A 1 85 ? 5.433 -23.011 -6.021 1.00 64.00 85 SER A CA 1
ATOM 683 C C . SER A 1 85 ? 4.360 -23.011 -4.922 1.00 64.00 85 SER A C 1
ATOM 685 O O . SER A 1 85 ? 3.159 -22.958 -5.187 1.00 64.00 85 SER A O 1
ATOM 687 N N . GLY A 1 86 ? 4.784 -23.111 -3.657 1.00 69.69 86 GLY A N 1
ATOM 688 C CA . GLY A 1 86 ? 3.878 -23.021 -2.508 1.00 69.69 86 GLY A CA 1
ATOM 689 C C . GLY A 1 86 ? 3.209 -21.643 -2.407 1.00 69.69 86 GLY A C 1
ATOM 690 O O . GLY A 1 86 ? 3.792 -20.631 -2.803 1.00 69.69 86 GLY A O 1
ATOM 691 N N . LEU A 1 87 ? 1.990 -21.599 -1.852 1.00 69.06 87 LEU A N 1
ATOM 692 C CA . LEU A 1 87 ? 1.175 -20.378 -1.765 1.00 69.06 87 LEU A CA 1
ATOM 693 C C . LEU A 1 87 ? 1.916 -19.210 -1.090 1.00 69.06 87 LEU A C 1
ATOM 695 O O . LEU A 1 87 ? 1.902 -18.107 -1.631 1.00 69.06 87 LEU A O 1
ATOM 699 N N . GLU A 1 88 ? 2.608 -19.446 0.030 1.00 70.44 88 GLU A N 1
ATOM 700 C CA . GLU A 1 88 ? 3.346 -18.397 0.755 1.00 70.44 88 GLU A CA 1
ATOM 701 C C . GLU A 1 88 ? 4.440 -17.745 -0.098 1.00 70.44 88 GLU A C 1
ATOM 703 O O . GLU A 1 88 ? 4.540 -16.519 -0.147 1.00 70.44 88 GLU A O 1
ATOM 708 N N . GLN A 1 89 ? 5.214 -18.552 -0.829 1.00 70.25 89 GLN A N 1
ATOM 709 C CA . GLN A 1 89 ? 6.287 -18.068 -1.698 1.00 70.25 89 GLN A CA 1
ATOM 710 C C . GLN A 1 89 ? 5.729 -17.279 -2.893 1.00 70.25 89 GLN A C 1
ATOM 712 O O . GLN A 1 89 ? 6.239 -16.218 -3.241 1.00 70.25 89 GLN A O 1
ATOM 717 N N . SER A 1 90 ? 4.631 -17.752 -3.490 1.00 76.50 90 SER A N 1
ATOM 718 C CA . SER A 1 90 ? 3.957 -17.047 -4.588 1.00 76.50 90 SER A CA 1
ATOM 719 C C . SER A 1 90 ? 3.394 -15.689 -4.144 1.00 76.50 90 SER A C 1
ATOM 721 O O . SER A 1 90 ? 3.484 -14.708 -4.888 1.00 76.50 90 SER A O 1
ATOM 723 N N . VAL A 1 91 ? 2.820 -15.599 -2.938 1.00 77.25 91 VAL A N 1
ATOM 724 C CA . VAL A 1 91 ? 2.269 -14.338 -2.417 1.00 77.25 91 VAL A CA 1
ATOM 725 C C . VAL A 1 91 ? 3.387 -13.377 -2.011 1.00 77.25 91 VAL A C 1
ATOM 727 O O . VAL A 1 91 ? 3.302 -12.198 -2.356 1.00 77.25 91 VAL A O 1
ATOM 730 N N . SER A 1 92 ? 4.451 -13.849 -1.351 1.00 76.06 92 SER A N 1
ATOM 731 C CA . SER A 1 92 ? 5.571 -12.997 -0.920 1.00 76.06 92 SER A CA 1
ATOM 732 C C . SER A 1 92 ? 6.321 -12.378 -2.108 1.00 76.06 92 SER A C 1
ATOM 734 O O . SER A 1 92 ? 6.606 -11.178 -2.110 1.00 76.06 92 SER A O 1
ATOM 736 N N . GLU A 1 93 ? 6.535 -13.142 -3.184 1.00 76.56 93 GLU A N 1
ATOM 737 C CA . GLU A 1 93 ? 7.163 -12.659 -4.421 1.00 76.56 93 GLU A CA 1
ATOM 738 C C . GLU A 1 93 ? 6.343 -11.571 -5.127 1.00 76.56 93 GLU A C 1
ATOM 740 O O . GLU A 1 93 ? 6.902 -10.683 -5.780 1.00 76.56 93 GLU A O 1
ATOM 745 N N . LYS A 1 94 ? 5.015 -11.619 -4.973 1.00 84.56 94 LYS A N 1
ATOM 746 C CA . LYS A 1 94 ? 4.054 -10.681 -5.570 1.00 84.56 94 LYS A CA 1
ATOM 747 C C . LYS A 1 94 ? 3.563 -9.633 -4.571 1.00 84.56 94 LYS A C 1
ATOM 749 O O . LYS A 1 94 ? 2.693 -8.839 -4.924 1.00 84.56 94 LYS A O 1
ATOM 754 N N . ALA A 1 95 ? 4.097 -9.590 -3.352 1.00 87.25 95 ALA A N 1
ATOM 755 C CA . ALA A 1 95 ? 3.485 -8.846 -2.254 1.00 87.25 95 ALA A CA 1
ATOM 756 C C . ALA A 1 95 ? 3.311 -7.354 -2.560 1.00 87.25 95 ALA A C 1
ATOM 758 O O . ALA A 1 95 ? 2.231 -6.799 -2.382 1.00 87.25 95 ALA A O 1
ATOM 759 N N . VAL A 1 96 ? 4.345 -6.722 -3.119 1.00 86.19 96 VAL A N 1
ATOM 760 C CA . VAL A 1 96 ? 4.313 -5.304 -3.518 1.00 86.19 96 VAL A CA 1
ATOM 761 C C . VAL A 1 96 ? 3.309 -5.058 -4.650 1.00 86.19 96 VAL A C 1
ATOM 763 O O . VAL A 1 96 ? 2.578 -4.068 -4.638 1.00 86.19 96 VAL A O 1
ATOM 766 N N . LEU A 1 97 ? 3.231 -5.975 -5.621 1.00 87.69 97 LEU A N 1
ATOM 767 C CA . LEU A 1 97 ? 2.268 -5.901 -6.720 1.00 87.69 97 LEU A CA 1
ATOM 768 C C . LEU A 1 97 ? 0.830 -5.974 -6.188 1.00 87.69 97 LEU A C 1
ATOM 770 O O . LEU A 1 97 ? -0.008 -5.156 -6.570 1.00 87.69 97 LEU A O 1
ATOM 774 N N . LEU A 1 98 ? 0.560 -6.939 -5.306 1.00 88.94 98 LEU A N 1
ATOM 775 C CA . LEU A 1 98 ? -0.738 -7.150 -4.670 1.00 88.94 98 LEU A CA 1
ATOM 776 C C . LEU A 1 98 ? -1.124 -5.963 -3.786 1.00 88.94 98 LEU A C 1
ATOM 778 O O . LEU A 1 98 ? -2.243 -5.465 -3.881 1.00 88.94 98 LEU A O 1
ATOM 782 N N . PHE A 1 99 ? -0.188 -5.441 -2.999 1.00 89.25 99 PHE A N 1
ATOM 783 C CA . PHE A 1 99 ? -0.417 -4.265 -2.169 1.00 89.25 99 PHE A CA 1
ATOM 784 C C . PHE A 1 99 ? -0.783 -3.036 -3.020 1.00 89.25 99 PHE A C 1
ATOM 786 O O . PHE A 1 99 ? -1.785 -2.362 -2.764 1.00 89.25 99 PHE A O 1
ATOM 793 N N . ASN A 1 100 ? -0.055 -2.799 -4.115 1.00 89.12 100 ASN A N 1
ATOM 794 C CA . ASN A 1 100 ? -0.379 -1.731 -5.063 1.00 89.12 100 ASN A CA 1
ATOM 795 C C . ASN A 1 100 ? -1.730 -1.954 -5.755 1.00 89.12 100 ASN A C 1
ATOM 797 O O . ASN A 1 100 ? -2.470 -0.996 -5.988 1.00 89.12 100 ASN A O 1
ATOM 801 N N . GLN A 1 101 ? -2.107 -3.204 -6.025 1.00 89.56 101 GLN A N 1
ATOM 802 C CA . GLN A 1 101 ? -3.437 -3.537 -6.526 1.00 89.56 101 GLN A CA 1
ATOM 803 C C . GLN A 1 101 ? -4.532 -3.206 -5.496 1.00 89.56 101 GLN A C 1
ATOM 805 O O . GLN A 1 101 ? -5.540 -2.595 -5.860 1.00 89.56 101 GLN A O 1
ATOM 810 N N . ALA A 1 102 ? -4.328 -3.534 -4.217 1.00 88.19 102 ALA A N 1
ATOM 811 C CA . ALA A 1 102 ? -5.259 -3.200 -3.140 1.00 88.19 102 ALA A CA 1
ATOM 812 C C . ALA A 1 102 ? -5.456 -1.682 -2.999 1.00 88.19 102 ALA A C 1
ATOM 814 O O . ALA A 1 102 ? -6.584 -1.214 -2.838 1.00 88.19 102 ALA A O 1
ATOM 815 N N . LEU A 1 103 ? -4.392 -0.888 -3.151 1.00 86.69 103 LEU A N 1
ATOM 816 C CA . LEU A 1 103 ? -4.481 0.575 -3.121 1.00 86.69 103 LEU A CA 1
ATOM 817 C C . LEU A 1 103 ? -5.308 1.154 -4.273 1.00 86.69 103 LEU A C 1
ATOM 819 O O . LEU A 1 103 ? -6.063 2.111 -4.073 1.00 86.69 103 LEU A O 1
ATOM 823 N N . ILE A 1 104 ? -5.222 0.558 -5.464 1.00 87.12 104 ILE A N 1
ATOM 824 C CA . ILE A 1 104 ? -6.074 0.940 -6.593 1.00 87.12 104 ILE A CA 1
ATOM 825 C C . ILE A 1 104 ? -7.530 0.554 -6.340 1.00 87.12 104 ILE A C 1
ATOM 827 O O . ILE A 1 104 ? -8.408 1.392 -6.541 1.00 87.12 104 ILE A O 1
ATOM 831 N N . HIS A 1 105 ? -7.798 -0.653 -5.835 1.00 86.94 105 HIS A N 1
ATOM 832 C CA . HIS A 1 105 ? -9.156 -1.053 -5.454 1.00 86.94 105 HIS A CA 1
ATOM 833 C C . HIS A 1 105 ? -9.745 -0.121 -4.387 1.00 86.94 105 HIS A C 1
ATOM 835 O O . HIS A 1 105 ? -10.874 0.342 -4.551 1.00 86.94 105 HIS A O 1
ATOM 841 N N . ARG A 1 106 ? -8.965 0.260 -3.363 1.00 83.62 106 ARG A N 1
ATOM 842 C CA . ARG A 1 106 ? -9.380 1.262 -2.366 1.00 83.62 106 ARG A CA 1
ATOM 843 C C . ARG A 1 106 ? -9.761 2.585 -3.024 1.00 83.62 106 ARG A C 1
ATOM 845 O O . ARG A 1 106 ? -10.798 3.157 -2.700 1.00 83.62 106 ARG A O 1
ATOM 852 N N . ARG A 1 107 ? -8.942 3.081 -3.954 1.00 82.69 107 ARG A N 1
ATOM 853 C CA . ARG A 1 107 ? -9.201 4.358 -4.637 1.00 82.69 107 ARG A CA 1
ATOM 854 C C . ARG A 1 107 ? -10.449 4.321 -5.517 1.00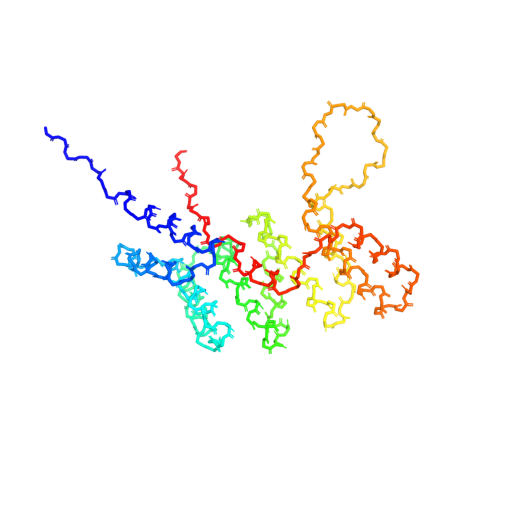 82.69 107 ARG A C 1
ATOM 856 O O . ARG A 1 107 ? -11.108 5.339 -5.681 1.00 82.69 107 ARG A O 1
ATOM 863 N N . LEU A 1 108 ? -10.776 3.154 -6.061 1.00 85.06 108 LEU A N 1
ATOM 864 C CA . LEU A 1 108 ? -11.991 2.919 -6.837 1.00 85.06 108 LEU A CA 1
ATOM 865 C C . LEU A 1 108 ? -13.208 2.575 -5.960 1.00 85.06 108 LEU A C 1
ATOM 867 O O . LEU A 1 108 ? -14.238 2.176 -6.495 1.00 85.06 108 LEU A O 1
ATOM 871 N N . HIS A 1 109 ? -13.096 2.696 -4.631 1.00 85.00 109 HIS A N 1
ATOM 872 C CA . HIS A 1 109 ? -14.119 2.302 -3.654 1.00 85.00 109 HIS A CA 1
ATOM 873 C C . HIS A 1 109 ? -14.536 0.821 -3.734 1.00 85.00 109 HIS A C 1
ATOM 875 O O . HIS A 1 109 ? -15.583 0.423 -3.226 1.00 85.00 109 HIS A O 1
ATOM 881 N N . GLN A 1 110 ? -13.692 -0.027 -4.323 1.00 91.12 110 GLN A N 1
ATOM 882 C CA . GLN A 1 110 ? -13.866 -1.477 -4.398 1.00 91.12 110 GLN A CA 1
ATOM 883 C C . GLN A 1 110 ? -13.328 -2.131 -3.117 1.00 91.12 110 GLN A C 1
ATOM 885 O O . GLN A 1 110 ? -12.393 -2.931 -3.145 1.00 91.12 110 GLN A O 1
ATOM 890 N N . ASN A 1 111 ? -13.903 -1.754 -1.972 1.00 88.56 111 ASN A N 1
ATOM 891 C CA . ASN A 1 111 ? -13.356 -2.078 -0.652 1.00 88.56 111 ASN A CA 1
ATOM 892 C C . ASN A 1 111 ? -13.260 -3.589 -0.393 1.00 88.56 111 ASN A C 1
ATOM 894 O O . ASN A 1 111 ? -12.264 -4.029 0.164 1.00 88.56 111 ASN A O 1
ATOM 898 N N . THR A 1 112 ? -14.232 -4.388 -0.844 1.00 92.69 112 THR A N 1
ATOM 899 C CA . THR A 1 112 ? -14.202 -5.853 -0.685 1.00 92.69 112 THR A CA 1
ATOM 900 C C . THR A 1 112 ? -12.986 -6.473 -1.372 1.00 92.69 112 THR A C 1
ATOM 902 O O . THR A 1 112 ? -12.239 -7.207 -0.744 1.00 92.69 112 THR A O 1
ATOM 905 N N . GLN A 1 113 ? -12.713 -6.089 -2.625 1.00 92.62 113 GLN A N 1
ATOM 906 C CA . GLN A 1 113 ? -11.562 -6.605 -3.376 1.00 92.62 113 GLN A CA 1
ATOM 907 C C . GLN A 1 113 ? -10.229 -6.182 -2.748 1.00 92.62 113 GLN A C 1
ATOM 909 O O . GLN A 1 113 ? -9.262 -6.938 -2.774 1.00 92.62 113 GLN A O 1
ATOM 914 N N . ALA A 1 114 ? -10.167 -4.969 -2.190 1.00 90.31 114 ALA A N 1
ATOM 915 C CA . ALA A 1 114 ? -8.988 -4.503 -1.471 1.00 90.31 114 ALA A CA 1
ATOM 916 C C . ALA A 1 114 ? -8.757 -5.310 -0.181 1.00 90.31 114 ALA A C 1
ATOM 918 O O . ALA A 1 114 ? -7.624 -5.709 0.075 1.00 90.31 114 ALA A O 1
ATOM 919 N N . ILE A 1 115 ? -9.820 -5.580 0.587 1.00 93.31 115 ILE A N 1
ATOM 920 C CA . ILE A 1 115 ? -9.773 -6.400 1.808 1.00 93.31 115 ILE A CA 1
ATOM 921 C C . ILE A 1 115 ? -9.297 -7.816 1.481 1.00 93.31 115 ILE A C 1
ATOM 923 O O . ILE A 1 115 ? -8.329 -8.260 2.085 1.00 93.31 115 ILE A O 1
ATOM 927 N N . ASP A 1 116 ? -9.877 -8.474 0.473 1.00 94.50 116 ASP A N 1
ATOM 928 C CA . ASP A 1 116 ? -9.517 -9.852 0.107 1.00 94.50 116 ASP A CA 1
ATOM 929 C C . ASP A 1 116 ? -8.022 -10.001 -0.223 1.00 94.50 116 ASP A C 1
ATOM 931 O O . ASP A 1 116 ? -7.390 -11.000 0.121 1.00 94.50 116 ASP A O 1
ATOM 935 N N . ILE A 1 117 ? -7.442 -9.004 -0.899 1.00 91.81 117 ILE A N 1
ATOM 936 C CA . ILE A 1 117 ? -6.012 -8.987 -1.227 1.00 91.81 117 ILE A CA 1
ATOM 937 C C . ILE A 1 117 ? -5.167 -8.741 0.029 1.00 91.81 117 ILE A C 1
ATOM 939 O O . ILE A 1 117 ? -4.123 -9.366 0.202 1.00 91.81 117 ILE A O 1
ATOM 943 N N . LEU A 1 118 ? -5.588 -7.827 0.902 1.00 91.75 118 LEU A N 1
ATOM 944 C CA . LEU A 1 118 ? -4.832 -7.478 2.104 1.00 91.75 118 LEU A CA 1
ATOM 945 C C . LEU A 1 118 ? -4.888 -8.568 3.172 1.00 91.75 118 LEU A C 1
ATOM 947 O O . LEU A 1 118 ? -3.875 -8.801 3.822 1.00 91.75 118 LEU A O 1
ATOM 951 N N . ASP A 1 119 ? -6.007 -9.277 3.311 1.00 92.69 119 ASP A N 1
ATOM 952 C CA . ASP A 1 119 ? -6.104 -10.447 4.185 1.00 92.69 119 ASP A CA 1
ATOM 953 C C . ASP A 1 119 ? -5.090 -11.521 3.756 1.00 92.69 119 ASP A C 1
ATOM 955 O O . ASP A 1 119 ? -4.391 -12.077 4.603 1.00 92.69 119 ASP A O 1
ATOM 959 N N . GLN A 1 120 ? -4.925 -11.755 2.446 1.00 91.06 120 GLN A N 1
ATOM 960 C CA . GLN A 1 120 ? -3.893 -12.666 1.926 1.00 91.06 120 GLN A CA 1
ATOM 961 C C . GLN A 1 120 ? -2.475 -12.189 2.270 1.00 91.06 120 GLN A C 1
ATOM 963 O O . GLN A 1 120 ? -1.631 -12.998 2.643 1.00 91.06 120 GLN A O 1
ATOM 968 N N . LEU A 1 121 ? -2.206 -10.882 2.175 1.00 88.62 121 LEU A N 1
ATOM 969 C CA . LEU A 1 121 ? -0.899 -10.312 2.522 1.00 88.62 121 LEU A CA 1
ATOM 970 C C . LEU A 1 121 ? -0.598 -10.397 4.022 1.00 88.62 121 LEU A C 1
ATOM 972 O O . LEU A 1 121 ? 0.541 -10.645 4.405 1.00 88.62 121 LEU A O 1
ATOM 976 N N . VAL A 1 122 ? -1.608 -10.205 4.872 1.00 89.06 122 VAL A N 1
ATOM 977 C CA . VAL A 1 122 ? -1.458 -10.293 6.331 1.00 89.06 122 VAL A CA 1
ATOM 978 C C . VAL A 1 122 ? -1.259 -11.739 6.786 1.00 89.06 122 VAL A C 1
ATOM 980 O O . VAL A 1 122 ? -0.523 -11.958 7.740 1.00 89.06 122 VAL A O 1
ATOM 983 N N . GLN A 1 123 ? -1.837 -12.729 6.099 1.00 89.44 123 GLN A N 1
ATOM 984 C CA . GLN A 1 123 ? -1.592 -14.147 6.402 1.00 89.44 123 GLN A CA 1
ATOM 985 C C . GLN A 1 123 ? -0.129 -14.556 6.205 1.00 89.44 123 GLN A C 1
ATOM 987 O O . GLN A 1 123 ? 0.366 -15.399 6.942 1.00 89.44 123 GLN A O 1
ATOM 992 N N . VAL A 1 124 ? 0.566 -13.940 5.245 1.00 87.12 124 VAL A N 1
ATOM 993 C CA . VAL A 1 124 ? 1.988 -14.200 4.970 1.00 87.12 124 VAL A CA 1
ATOM 994 C C . VAL A 1 124 ? 2.905 -13.148 5.597 1.00 87.12 124 VAL A C 1
ATOM 996 O O . VAL A 1 124 ? 4.025 -12.954 5.126 1.00 87.12 124 VAL A O 1
ATOM 999 N N . SER A 1 125 ? 2.442 -12.445 6.640 1.00 83.19 125 SER A N 1
ATOM 1000 C CA . SER A 1 125 ? 3.121 -11.280 7.226 1.00 83.19 125 SER A CA 1
ATOM 1001 C C . SER A 1 125 ? 4.583 -11.512 7.580 1.00 83.19 125 SER A C 1
ATOM 1003 O O . SER A 1 125 ? 5.363 -10.564 7.497 1.00 83.19 125 SER A O 1
ATOM 1005 N N . ASP A 1 126 ? 4.927 -12.741 7.961 1.00 83.56 126 ASP A N 1
ATOM 1006 C CA . ASP A 1 126 ? 6.254 -13.146 8.431 1.00 83.56 126 ASP A CA 1
ATOM 1007 C C . ASP A 1 126 ? 7.246 -13.348 7.274 1.00 83.56 126 ASP A C 1
ATOM 1009 O O . ASP A 1 126 ? 8.455 -13.231 7.453 1.00 83.56 126 ASP A O 1
ATOM 1013 N N . ALA A 1 127 ? 6.740 -13.602 6.063 1.00 82.19 127 ALA A N 1
ATOM 1014 C CA . ALA A 1 127 ? 7.537 -13.690 4.840 1.00 82.19 127 ALA A CA 1
ATOM 1015 C C . ALA A 1 127 ? 7.740 -12.319 4.165 1.00 82.19 127 ALA A C 1
ATOM 1017 O O . ALA A 1 127 ? 8.484 -12.205 3.187 1.00 82.19 127 ALA A O 1
ATOM 1018 N N . LEU A 1 128 ? 7.062 -11.275 4.651 1.00 83.12 128 LEU A N 1
ATOM 1019 C CA . LEU A 1 128 ? 7.157 -9.918 4.125 1.00 83.12 128 LEU A CA 1
ATOM 1020 C C . LEU A 1 128 ? 8.182 -9.100 4.907 1.00 83.12 128 LEU A C 1
ATOM 1022 O O . LEU A 1 128 ? 8.487 -9.357 6.064 1.00 83.12 128 LEU A O 1
ATOM 1026 N N . THR A 1 129 ? 8.669 -8.027 4.294 1.00 84.38 129 THR A N 1
ATOM 1027 C CA . THR A 1 129 ? 9.415 -7.005 5.035 1.00 84.38 129 THR A CA 1
ATOM 1028 C C . THR A 1 129 ? 8.512 -6.347 6.083 1.00 84.38 129 THR A C 1
ATOM 1030 O O . THR A 1 129 ? 7.384 -5.976 5.740 1.00 84.38 129 THR A O 1
ATOM 1033 N N . ASP A 1 130 ? 9.022 -6.097 7.292 1.00 81.75 130 ASP A N 1
ATOM 1034 C CA . ASP A 1 130 ? 8.270 -5.518 8.424 1.00 81.75 130 ASP A CA 1
ATOM 1035 C C . ASP A 1 130 ? 7.447 -4.282 8.055 1.00 81.75 130 ASP A C 1
ATOM 1037 O O . ASP A 1 130 ? 6.319 -4.080 8.517 1.00 81.75 130 ASP A O 1
ATOM 1041 N N . SER A 1 131 ? 8.012 -3.450 7.186 1.00 82.12 131 SER A N 1
ATOM 1042 C CA . SER A 1 131 ? 7.414 -2.194 6.778 1.00 82.12 131 SER A CA 1
ATOM 1043 C C . SER A 1 131 ? 6.213 -2.403 5.841 1.00 82.12 131 SER A C 1
ATOM 1045 O O . SER A 1 131 ? 5.138 -1.870 6.111 1.00 82.12 131 SER A O 1
ATOM 1047 N N . LEU A 1 132 ? 6.334 -3.256 4.816 1.00 83.25 132 LEU A N 1
ATOM 1048 C CA . LEU A 1 132 ? 5.213 -3.659 3.951 1.00 83.25 132 LEU A CA 1
ATOM 1049 C C . LEU A 1 132 ? 4.133 -4.413 4.734 1.00 83.25 132 LEU A C 1
ATOM 1051 O O . LEU A 1 132 ? 2.942 -4.197 4.519 1.00 83.25 132 LEU A O 1
ATOM 1055 N N . SER A 1 133 ? 4.549 -5.276 5.658 1.00 86.19 133 SER A N 1
ATOM 1056 C CA . SER A 1 133 ? 3.652 -6.025 6.533 1.00 86.19 133 SER A CA 1
ATOM 1057 C C . SER A 1 133 ? 2.815 -5.080 7.401 1.00 86.19 133 SER A C 1
ATOM 1059 O O . SER A 1 133 ? 1.597 -5.216 7.498 1.00 86.19 133 SER A O 1
ATOM 1061 N N . THR A 1 134 ? 3.444 -4.058 7.986 1.00 86.19 134 THR A N 1
ATOM 1062 C CA . THR A 1 134 ? 2.760 -3.048 8.810 1.00 86.19 134 THR A CA 1
ATOM 1063 C C . THR A 1 134 ? 1.852 -2.144 7.998 1.00 86.19 134 THR A C 1
ATOM 1065 O O . THR A 1 134 ? 0.725 -1.887 8.410 1.00 86.19 134 THR A O 1
ATOM 1068 N N . GLU A 1 135 ? 2.274 -1.734 6.810 1.00 85.94 135 GLU A N 1
ATOM 1069 C CA . GLU A 1 135 ? 1.443 -0.927 5.914 1.00 85.94 135 GLU A CA 1
ATOM 1070 C C . GLU A 1 135 ? 0.235 -1.696 5.385 1.00 85.94 135 GLU A C 1
ATOM 1072 O O . GLU A 1 135 ? -0.865 -1.147 5.340 1.00 85.94 135 GLU A O 1
ATOM 1077 N N . SER A 1 136 ? 0.406 -2.982 5.070 1.00 88.31 136 SER A N 1
ATOM 1078 C CA . SER A 1 136 ? -0.697 -3.870 4.685 1.00 88.31 136 SER A CA 1
ATOM 1079 C C . SER A 1 136 ? -1.722 -3.992 5.810 1.00 88.31 136 SER A C 1
ATOM 1081 O O . SER A 1 136 ? -2.917 -3.818 5.571 1.00 88.31 136 SER A O 1
ATOM 1083 N N . SER A 1 137 ? -1.271 -4.200 7.051 1.00 90.88 137 SER A N 1
ATOM 1084 C CA . SER A 1 137 ? -2.165 -4.268 8.211 1.00 90.88 137 SER A CA 1
ATOM 1085 C C . SER A 1 137 ? -2.874 -2.939 8.492 1.00 90.88 137 SER A C 1
ATOM 1087 O O . SER A 1 137 ? -4.078 -2.933 8.733 1.00 90.88 137 SER A O 1
ATOM 1089 N N . LEU A 1 138 ? -2.169 -1.803 8.434 1.00 88.56 138 LEU A N 1
ATOM 1090 C CA . LEU A 1 138 ? -2.772 -0.482 8.654 1.00 88.56 138 LEU A CA 1
ATOM 1091 C C . LEU A 1 138 ? -3.809 -0.147 7.577 1.00 88.56 138 LEU A C 1
ATOM 1093 O O . LEU A 1 138 ? -4.896 0.329 7.896 1.00 88.56 138 LEU A O 1
ATOM 1097 N N . LEU A 1 139 ? -3.508 -0.446 6.312 1.00 88.81 139 LEU A N 1
ATOM 1098 C CA . LEU A 1 139 ? -4.445 -0.260 5.208 1.00 88.81 139 LEU A CA 1
ATOM 1099 C C . LEU A 1 139 ? -5.701 -1.128 5.371 1.00 88.81 139 LEU A C 1
ATOM 1101 O O . LEU A 1 139 ? -6.812 -0.665 5.109 1.00 88.81 139 LEU A O 1
ATOM 1105 N N . LEU A 1 140 ? -5.531 -2.370 5.826 1.00 92.50 140 LEU A N 1
ATOM 1106 C CA . LEU A 1 140 ? -6.634 -3.280 6.122 1.00 92.50 140 LEU A CA 1
ATOM 1107 C C . LEU A 1 140 ? -7.519 -2.749 7.261 1.00 92.50 140 LEU A C 1
ATOM 1109 O O . LEU A 1 140 ? -8.742 -2.735 7.131 1.00 92.50 140 LEU A O 1
ATOM 1113 N N . ILE A 1 141 ? -6.917 -2.235 8.338 1.00 91.38 141 ILE A N 1
ATOM 1114 C CA . ILE A 1 141 ? -7.635 -1.586 9.448 1.00 91.38 141 ILE A CA 1
ATOM 1115 C C . ILE A 1 141 ? -8.454 -0.392 8.938 1.00 91.38 141 ILE A C 1
ATOM 1117 O O . ILE A 1 141 ? -9.644 -0.291 9.239 1.00 91.38 141 ILE A O 1
ATOM 1121 N N . GLU A 1 142 ? -7.852 0.487 8.130 1.00 88.38 142 GLU A N 1
ATOM 1122 C CA . GLU A 1 142 ? -8.539 1.641 7.531 1.00 88.38 142 GLU A CA 1
ATOM 1123 C C . GLU A 1 142 ? -9.759 1.204 6.693 1.00 88.38 142 GLU A C 1
ATOM 1125 O O . GLU A 1 142 ? -10.824 1.822 6.768 1.00 88.38 142 GLU A O 1
ATOM 1130 N N . LEU A 1 143 ? -9.640 0.111 5.931 1.00 88.69 143 LEU A N 1
ATOM 1131 C CA . LEU A 1 143 ? -10.739 -0.450 5.139 1.00 88.69 143 LEU A CA 1
ATOM 1132 C C . LEU A 1 143 ? -11.827 -1.100 6.001 1.00 88.69 143 LEU A C 1
ATOM 1134 O O . LEU A 1 143 ? -13.014 -0.958 5.694 1.00 88.69 143 LEU A O 1
ATOM 1138 N N . TYR A 1 144 ? -11.467 -1.773 7.094 1.00 92.88 144 TYR A N 1
ATOM 1139 C CA . TYR A 1 144 ? -12.447 -2.298 8.044 1.00 92.88 144 TYR A CA 1
ATOM 1140 C C . TYR A 1 144 ? -13.228 -1.179 8.734 1.00 92.88 144 TYR A C 1
ATOM 1142 O O . TYR A 1 144 ? -14.451 -1.271 8.845 1.00 92.88 144 TYR A O 1
ATOM 1150 N N . ILE A 1 145 ? -12.563 -0.080 9.101 1.00 87.19 145 ILE A N 1
ATOM 1151 C CA . ILE A 1 145 ? -13.225 1.126 9.618 1.00 87.19 145 ILE A CA 1
ATOM 1152 C C . ILE A 1 145 ? -14.176 1.704 8.561 1.00 87.19 145 ILE A C 1
ATOM 1154 O O . ILE A 1 145 ? -15.340 1.965 8.865 1.00 87.19 145 ILE A O 1
ATOM 1158 N N . ALA A 1 146 ? -13.719 1.846 7.312 1.00 87.44 146 ALA A N 1
ATOM 1159 C CA . ALA A 1 146 ? -14.527 2.383 6.214 1.00 87.44 146 ALA A CA 1
ATOM 1160 C C . ALA A 1 146 ? -15.739 1.503 5.851 1.00 87.44 146 ALA A C 1
ATOM 1162 O O . ALA A 1 146 ? -16.738 2.008 5.343 1.00 87.44 146 ALA A O 1
ATOM 1163 N N . THR A 1 147 ? -15.666 0.194 6.112 1.00 91.50 147 THR A N 1
ATOM 1164 C CA . THR A 1 147 ? -16.748 -0.776 5.864 1.00 91.50 147 THR A CA 1
ATOM 1165 C C . THR A 1 147 ? -17.553 -1.126 7.120 1.00 91.50 147 THR A C 1
ATOM 1167 O O . THR A 1 147 ? -18.366 -2.046 7.079 1.00 91.50 147 THR A O 1
ATOM 1170 N N . HIS A 1 148 ? -17.367 -0.396 8.228 1.00 89.44 148 HIS A N 1
ATOM 1171 C CA . HIS A 1 148 ? -18.045 -0.616 9.514 1.00 89.44 148 HIS A CA 1
ATOM 1172 C C . HIS A 1 148 ? -17.819 -2.000 10.159 1.00 89.44 148 HIS A C 1
ATOM 1174 O O . HIS A 1 148 ? -18.583 -2.418 11.026 1.00 89.44 148 HIS A O 1
ATOM 1180 N N . GLN A 1 149 ? -16.735 -2.693 9.814 1.00 91.31 149 GLN A N 1
ATOM 1181 C CA . GLN A 1 149 ? -16.322 -3.953 10.444 1.00 91.31 149 GLN A CA 1
ATOM 1182 C C . GLN A 1 149 ? -15.405 -3.679 11.648 1.00 91.31 149 GLN A C 1
ATOM 1184 O O . GLN A 1 149 ? -14.231 -4.050 11.661 1.00 91.31 149 GLN A O 1
ATOM 1189 N N . LEU A 1 150 ? -15.931 -2.975 12.655 1.00 90.81 150 LEU A N 1
ATOM 1190 C CA . LEU A 1 150 ? -15.125 -2.422 13.751 1.00 90.81 150 LEU A CA 1
ATOM 1191 C C . LEU A 1 150 ? -14.460 -3.493 14.621 1.00 90.81 150 LEU A C 1
ATOM 1193 O O . LEU A 1 150 ? -13.319 -3.298 15.026 1.00 90.81 150 LEU A O 1
ATOM 1197 N N . ASP A 1 151 ? -15.123 -4.627 14.857 1.00 91.38 151 ASP A N 1
ATOM 1198 C CA . ASP A 1 151 ? -14.558 -5.712 15.671 1.00 91.38 151 ASP A CA 1
ATOM 1199 C C . ASP A 1 151 ? -13.284 -6.277 15.035 1.00 91.38 151 ASP A C 1
ATOM 1201 O O . ASP A 1 151 ? -12.255 -6.399 15.697 1.00 91.38 151 ASP A O 1
ATOM 1205 N N . LYS A 1 152 ? -13.312 -6.510 13.715 1.00 92.06 152 LYS A N 1
ATOM 1206 C CA . LYS A 1 152 ? -12.125 -6.929 12.957 1.00 92.06 152 LYS A CA 1
ATOM 1207 C C . LYS A 1 152 ? -11.029 -5.869 13.017 1.00 92.06 152 LYS A C 1
ATOM 1209 O O . LYS A 1 152 ? -9.869 -6.205 13.235 1.00 92.06 152 LYS A O 1
ATOM 1214 N N . ALA A 1 153 ? -11.386 -4.591 12.864 1.00 91.62 153 ALA A N 1
ATOM 1215 C CA . ALA A 1 153 ? -10.423 -3.496 12.949 1.00 91.62 153 ALA A CA 1
ATOM 1216 C C . ALA A 1 153 ? -9.706 -3.467 14.310 1.00 91.62 153 ALA A C 1
ATOM 1218 O O . ALA A 1 153 ? -8.489 -3.315 14.342 1.00 91.62 153 ALA A O 1
ATOM 1219 N N . VAL A 1 154 ? -10.436 -3.655 15.417 1.00 92.00 154 VAL A N 1
ATOM 1220 C CA . VAL A 1 154 ? -9.854 -3.718 16.769 1.00 92.00 154 VAL A CA 1
ATOM 1221 C C . VAL A 1 154 ? -8.905 -4.906 16.900 1.00 92.00 154 VAL A C 1
ATOM 1223 O O . VAL A 1 154 ? -7.757 -4.710 17.284 1.00 92.00 154 VAL A O 1
ATOM 1226 N N . THR A 1 155 ? -9.326 -6.108 16.495 1.00 93.06 155 THR A N 1
ATOM 1227 C CA . THR A 1 155 ? -8.463 -7.300 16.545 1.00 93.06 155 THR A CA 1
ATOM 1228 C C . THR A 1 155 ? -7.170 -7.109 15.749 1.00 93.06 155 THR A C 1
ATOM 1230 O O . THR A 1 155 ? -6.087 -7.443 16.226 1.00 93.06 155 THR A O 1
ATOM 1233 N N . HIS A 1 156 ? -7.249 -6.524 14.550 1.00 90.44 156 HIS A N 1
ATOM 1234 C CA . HIS A 1 156 ? -6.055 -6.240 13.753 1.00 90.44 156 HIS A CA 1
ATOM 1235 C C . HIS A 1 156 ? -5.171 -5.146 14.366 1.00 90.44 156 HIS A C 1
ATOM 1237 O O . HIS A 1 156 ? -3.949 -5.242 14.256 1.00 90.44 156 HIS A O 1
ATOM 1243 N N . ILE A 1 157 ? -5.746 -4.134 15.024 1.00 90.88 157 ILE A N 1
ATOM 1244 C CA . ILE A 1 157 ? -4.975 -3.133 15.775 1.00 90.88 157 ILE A CA 1
ATOM 1245 C C . ILE A 1 157 ? -4.191 -3.803 16.904 1.00 90.88 157 ILE A C 1
ATOM 1247 O O . ILE A 1 157 ? -2.991 -3.564 17.013 1.00 90.88 157 ILE A O 1
ATOM 1251 N N . ASP A 1 158 ? -4.833 -4.671 17.687 1.00 90.56 158 ASP A N 1
ATOM 1252 C CA . ASP A 1 158 ? -4.183 -5.367 18.801 1.00 90.56 158 ASP A CA 1
ATOM 1253 C C . ASP A 1 158 ? -3.022 -6.247 18.306 1.00 90.56 158 ASP A C 1
ATOM 1255 O O . ASP A 1 158 ? -1.942 -6.249 18.897 1.00 90.56 158 ASP A O 1
ATOM 1259 N N . HIS A 1 159 ? -3.200 -6.939 17.173 1.00 88.94 159 HIS A N 1
ATOM 1260 C CA . HIS A 1 159 ? -2.129 -7.714 16.538 1.00 88.94 159 HIS A CA 1
ATOM 1261 C C . HIS A 1 159 ? -0.958 -6.837 16.070 1.00 88.94 159 HIS A C 1
ATOM 1263 O O . HIS A 1 159 ? 0.202 -7.198 16.276 1.00 88.94 159 HIS A O 1
ATOM 1269 N N . VAL A 1 160 ? -1.235 -5.684 15.451 1.00 87.94 160 VAL A N 1
ATOM 1270 C CA . VAL A 1 160 ? -0.188 -4.751 15.001 1.00 87.94 160 VAL A CA 1
ATOM 1271 C C . VAL A 1 160 ? 0.564 -4.160 16.190 1.00 87.94 160 VAL A C 1
ATOM 1273 O O . VAL A 1 160 ? 1.789 -4.082 16.150 1.00 87.94 160 VAL A O 1
ATOM 1276 N N . GLU A 1 161 ? -0.132 -3.778 17.260 1.00 88.75 161 GLU A N 1
ATOM 1277 C CA . GLU A 1 161 ? 0.505 -3.258 18.473 1.00 88.75 161 GLU A CA 1
ATOM 1278 C C . GLU A 1 161 ? 1.360 -4.313 19.166 1.00 88.75 161 GLU A C 1
ATOM 1280 O O . GLU A 1 161 ? 2.499 -4.022 19.521 1.00 88.75 161 GLU A O 1
ATOM 1285 N N . LEU A 1 162 ? 0.860 -5.545 19.296 1.00 87.25 162 LEU A N 1
ATOM 1286 C CA . LEU A 1 162 ? 1.633 -6.652 19.854 1.00 87.25 162 LEU A CA 1
ATOM 1287 C C . LEU A 1 162 ? 2.911 -6.901 19.045 1.00 87.25 162 LEU A C 1
ATOM 1289 O O . LEU A 1 162 ? 3.970 -7.127 19.625 1.00 87.25 162 LEU A O 1
ATOM 1293 N N . ARG A 1 163 ? 2.827 -6.823 17.712 1.00 83.62 163 ARG A N 1
ATOM 1294 C CA . ARG A 1 163 ? 3.984 -7.002 16.830 1.00 83.62 163 ARG A CA 1
ATOM 1295 C C . ARG A 1 163 ? 4.994 -5.857 16.934 1.00 83.62 163 ARG A C 1
ATOM 1297 O O . ARG A 1 163 ? 6.191 -6.112 16.902 1.00 83.62 163 ARG A O 1
ATOM 1304 N N . LEU A 1 164 ? 4.533 -4.609 17.024 1.00 83.12 164 LEU A N 1
ATOM 1305 C CA . LEU A 1 164 ? 5.411 -3.430 17.034 1.00 83.12 164 LEU A CA 1
ATOM 1306 C C . LEU A 1 164 ? 5.989 -3.108 18.417 1.00 83.12 164 LEU A C 1
ATOM 1308 O O . LEU A 1 164 ? 7.079 -2.544 18.502 1.00 83.12 164 LEU A O 1
ATOM 1312 N N . TYR A 1 165 ? 5.252 -3.415 19.484 1.00 82.56 165 TYR A N 1
ATOM 1313 C CA . TYR A 1 165 ? 5.547 -2.955 20.844 1.00 82.56 165 TYR A CA 1
ATOM 1314 C C . TYR A 1 165 ? 5.727 -4.096 21.850 1.00 82.56 165 TYR A C 1
ATOM 1316 O O . TYR A 1 165 ? 6.119 -3.845 22.990 1.00 82.56 165 TYR A O 1
ATOM 1324 N N . GLY A 1 166 ? 5.465 -5.342 21.448 1.00 74.94 166 GLY A N 1
ATOM 1325 C CA . GLY A 1 166 ? 5.432 -6.479 22.360 1.00 74.94 166 GLY A CA 1
ATOM 1326 C C . GLY A 1 166 ? 4.251 -6.409 23.332 1.00 74.94 166 GLY A C 1
ATOM 1327 O O . GLY A 1 166 ? 3.374 -5.548 23.242 1.00 74.94 166 GLY A O 1
ATOM 1328 N N . GLN A 1 167 ? 4.202 -7.343 24.284 1.00 64.62 167 GLN A N 1
ATOM 1329 C CA . GLN A 1 167 ? 3.250 -7.224 25.387 1.00 64.62 167 GLN A CA 1
ATOM 1330 C C . GLN A 1 167 ? 3.637 -6.046 26.290 1.00 64.62 167 GLN A C 1
ATOM 1332 O O . GLN A 1 167 ? 4.831 -5.831 26.520 1.00 64.62 167 GLN A O 1
ATOM 1337 N N . PRO A 1 168 ? 2.661 -5.317 26.868 1.00 50.44 168 PRO A N 1
ATOM 1338 C CA . PRO A 1 168 ? 2.968 -4.371 27.927 1.00 50.44 168 PRO A CA 1
ATOM 1339 C C . PRO A 1 168 ? 3.709 -5.126 29.034 1.00 50.44 168 PRO A C 1
ATOM 1341 O O . PRO A 1 168 ? 3.182 -6.092 29.588 1.00 50.44 168 PRO A O 1
ATOM 1344 N N . MET A 1 169 ? 4.945 -4.706 29.319 1.00 44.91 169 MET A N 1
ATOM 1345 C CA . MET A 1 169 ? 5.768 -5.222 30.414 1.00 44.91 169 MET A CA 1
ATOM 1346 C C . MET A 1 169 ? 5.086 -4.905 31.749 1.00 44.91 169 MET A C 1
ATOM 1348 O O . MET A 1 169 ? 5.442 -3.965 32.456 1.00 44.91 169 MET A O 1
ATOM 1352 N N . ASN A 1 170 ? 4.083 -5.697 32.114 1.00 39.06 170 ASN A N 1
ATOM 1353 C CA . ASN A 1 170 ? 3.572 -5.734 33.469 1.00 39.06 170 ASN A CA 1
ATOM 1354 C C . ASN A 1 170 ? 4.595 -6.496 34.324 1.00 39.06 170 ASN A C 1
ATOM 1356 O O . ASN A 1 170 ? 4.522 -7.712 34.474 1.00 39.06 170 ASN A O 1
ATOM 1360 N N . GLY A 1 171 ? 5.562 -5.756 34.875 1.00 42.78 171 GLY A N 1
ATOM 1361 C CA . GLY A 1 171 ? 6.354 -6.187 36.028 1.00 42.78 171 GLY A CA 1
ATOM 1362 C C . GLY A 1 171 ? 7.648 -6.955 35.745 1.00 42.78 171 GLY A C 1
ATOM 1363 O O . GLY A 1 171 ? 7.843 -8.035 36.300 1.00 42.78 171 GLY A O 1
ATOM 1364 N N . ARG A 1 172 ? 8.588 -6.386 34.983 1.00 36.78 172 ARG A N 1
ATOM 1365 C CA . ARG A 1 172 ? 10.006 -6.773 35.098 1.00 36.78 172 ARG A CA 1
ATOM 1366 C C . ARG A 1 172 ? 10.837 -5.548 35.443 1.00 36.78 172 ARG A C 1
ATOM 1368 O O . ARG A 1 172 ? 10.939 -4.618 34.652 1.00 36.78 172 ARG A O 1
ATOM 1375 N N . GLY A 1 173 ? 11.316 -5.549 36.685 1.00 41.91 173 GLY A N 1
ATOM 1376 C CA . GLY A 1 173 ? 12.215 -4.539 37.220 1.00 41.91 173 GLY A CA 1
ATOM 1377 C C . GLY A 1 173 ? 13.552 -4.513 36.490 1.00 41.91 173 GLY A C 1
ATOM 1378 O O . GLY A 1 173 ? 13.889 -5.469 35.791 1.00 41.91 173 GLY A O 1
ATOM 1379 N N . ASP A 1 174 ? 14.239 -3.387 36.684 1.00 42.88 174 ASP A N 1
ATOM 1380 C CA . ASP A 1 174 ? 15.647 -3.106 36.398 1.00 42.88 174 ASP A CA 1
ATOM 1381 C C . ASP A 1 174 ? 16.401 -4.257 35.734 1.00 42.88 174 ASP A C 1
ATOM 1383 O O . ASP A 1 174 ? 16.881 -5.181 36.391 1.00 42.88 174 ASP A O 1
ATOM 1387 N N . ASN A 1 175 ? 16.540 -4.172 34.416 1.00 41.06 175 ASN A N 1
ATOM 1388 C CA . ASN A 1 175 ? 17.768 -4.608 33.784 1.00 41.06 175 ASN A CA 1
ATOM 1389 C C . ASN A 1 175 ? 18.006 -3.779 32.528 1.00 41.06 175 ASN A C 1
ATOM 1391 O O . ASN A 1 175 ? 17.172 -3.710 31.626 1.00 41.06 175 ASN A O 1
ATOM 1395 N N . ASP A 1 176 ? 19.170 -3.148 32.539 1.00 44.88 176 ASP A N 1
ATOM 1396 C CA . ASP A 1 176 ? 19.774 -2.321 31.508 1.00 44.88 176 ASP A CA 1
ATOM 1397 C C . ASP A 1 176 ? 20.131 -3.215 30.304 1.00 44.88 176 ASP A C 1
ATOM 1399 O O . ASP A 1 176 ? 21.259 -3.675 30.134 1.00 44.88 176 ASP A O 1
ATOM 1403 N N . GLY A 1 177 ? 19.110 -3.590 29.535 1.00 39.75 177 GLY A N 1
ATOM 1404 C CA . GLY A 1 177 ? 19.212 -4.496 28.398 1.00 39.75 177 GLY A CA 1
ATOM 1405 C C . GLY A 1 177 ? 18.374 -3.969 27.247 1.00 39.75 177 GLY A C 1
ATOM 1406 O O . GLY A 1 177 ? 17.153 -4.076 27.296 1.00 39.75 177 GLY A O 1
ATOM 1407 N N . ASP A 1 178 ? 19.068 -3.372 26.275 1.00 41.47 178 ASP A N 1
ATOM 1408 C CA . ASP A 1 178 ? 18.637 -2.969 24.930 1.00 41.47 178 ASP A CA 1
ATOM 1409 C C . ASP A 1 178 ? 17.112 -2.965 24.734 1.00 41.47 178 ASP A C 1
ATOM 1411 O O . ASP A 1 178 ? 16.494 -3.981 24.401 1.00 41.47 178 ASP A O 1
ATOM 1415 N N . ALA A 1 179 ? 16.488 -1.815 25.017 1.00 43.53 179 ALA A N 1
ATOM 1416 C CA . ALA A 1 179 ? 15.059 -1.639 24.807 1.00 43.53 179 ALA A CA 1
ATOM 1417 C C . ALA A 1 179 ? 14.724 -2.035 23.356 1.00 43.53 179 ALA A C 1
ATOM 1419 O O . ALA A 1 179 ? 15.406 -1.566 22.440 1.00 43.53 179 ALA A O 1
ATOM 1420 N N . PRO A 1 180 ? 13.703 -2.884 23.122 1.00 49.12 180 PRO A N 1
ATOM 1421 C CA . PRO A 1 180 ? 13.339 -3.284 21.770 1.00 49.12 180 PRO A CA 1
ATOM 1422 C C . PRO A 1 180 ? 13.115 -2.018 20.949 1.00 49.12 180 PRO A C 1
ATOM 1424 O O . PRO A 1 180 ? 12.454 -1.100 21.431 1.00 49.12 180 PRO A O 1
ATOM 1427 N N . VAL A 1 181 ? 13.703 -1.945 19.752 1.00 51.41 181 VAL A N 1
ATOM 1428 C CA . VAL A 1 181 ? 13.595 -0.786 18.857 1.00 51.41 181 VAL A CA 1
ATOM 1429 C C . VAL A 1 181 ? 12.115 -0.545 18.554 1.00 51.41 181 VAL A C 1
ATOM 1431 O O . VAL A 1 181 ?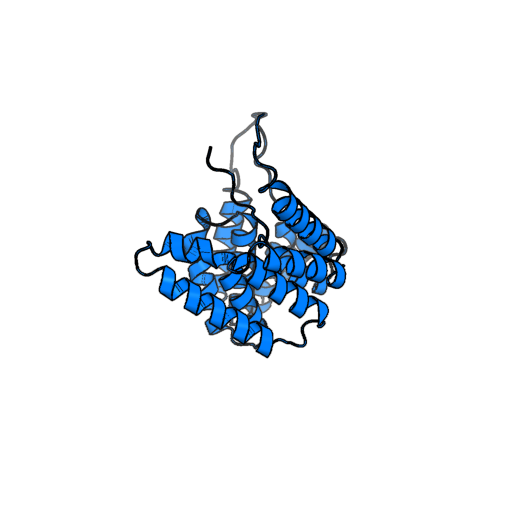 11.533 -1.150 17.655 1.00 51.41 181 VAL A O 1
ATOM 1434 N N . VAL A 1 182 ? 11.485 0.312 19.358 1.00 58.16 182 VAL A N 1
ATOM 1435 C CA . VAL A 1 182 ? 10.078 0.675 19.244 1.00 58.16 182 VAL A CA 1
ATOM 1436 C C . VAL A 1 182 ? 9.944 1.463 17.953 1.00 58.16 182 VAL A C 1
ATOM 1438 O O . VAL A 1 182 ? 10.434 2.587 17.839 1.00 58.16 182 VAL A O 1
ATOM 1441 N N . ASN A 1 183 ? 9.290 0.874 16.954 1.00 63.84 183 ASN A N 1
ATOM 1442 C CA . ASN A 1 183 ? 9.020 1.580 15.712 1.00 63.84 183 ASN A CA 1
ATOM 1443 C C . ASN A 1 183 ? 7.860 2.571 15.919 1.00 63.84 183 ASN A C 1
ATOM 1445 O O . ASN A 1 183 ? 6.697 2.300 15.605 1.00 63.84 183 ASN A O 1
ATOM 1449 N N . ASP A 1 184 ? 8.183 3.732 16.488 1.00 72.94 184 ASP A N 1
ATOM 1450 C CA . ASP A 1 184 ? 7.216 4.778 16.827 1.00 72.94 184 ASP A CA 1
ATOM 1451 C C . ASP A 1 184 ? 6.608 5.469 15.590 1.00 72.94 184 ASP A C 1
ATOM 1453 O O . ASP A 1 184 ? 5.607 6.176 15.716 1.00 72.94 184 ASP A O 1
ATOM 1457 N N . GLN A 1 185 ? 7.123 5.224 14.375 1.00 80.06 185 GLN A N 1
ATOM 1458 C CA . GLN A 1 185 ? 6.645 5.889 13.153 1.00 80.06 185 GLN A CA 1
ATOM 1459 C C . GLN A 1 185 ? 5.169 5.595 12.832 1.00 80.06 185 GLN A C 1
ATOM 1461 O O . GLN A 1 185 ? 4.477 6.415 12.228 1.00 80.06 185 GLN A O 1
ATOM 1466 N N . TYR A 1 186 ? 4.667 4.427 13.246 1.00 80.94 186 TYR A N 1
ATOM 1467 C CA . TYR A 1 186 ? 3.292 3.986 12.987 1.00 80.94 186 TYR A CA 1
ATOM 1468 C C . TYR A 1 186 ? 2.317 4.353 14.107 1.00 80.94 186 TYR A C 1
ATOM 1470 O O . TYR A 1 186 ? 1.098 4.331 13.908 1.00 80.94 186 TYR A O 1
ATOM 1478 N N . ARG A 1 187 ? 2.842 4.743 15.271 1.00 83.31 187 ARG A N 1
ATOM 1479 C CA . ARG A 1 187 ? 2.068 5.020 16.481 1.00 83.31 187 ARG A CA 1
ATOM 1480 C C . ARG A 1 187 ? 0.992 6.093 16.282 1.00 83.31 187 ARG A C 1
ATOM 1482 O O . ARG A 1 187 ? -0.144 5.861 16.702 1.00 83.31 187 ARG A O 1
ATOM 1489 N N . PRO A 1 188 ? 1.252 7.218 15.578 1.00 80.88 188 PRO A N 1
ATOM 1490 C CA . PRO A 1 188 ? 0.208 8.199 15.296 1.00 80.88 188 PRO A CA 1
ATOM 1491 C C . PRO A 1 188 ? -0.945 7.609 14.474 1.00 80.88 188 PRO A C 1
ATOM 1493 O O . PRO A 1 188 ? -2.110 7.826 14.801 1.00 80.88 188 PRO A O 1
ATOM 1496 N N . ARG A 1 189 ? -0.652 6.812 13.438 1.00 82.81 189 ARG A N 1
ATOM 1497 C CA . ARG A 1 189 ? -1.693 6.203 12.591 1.00 82.81 189 ARG A CA 1
ATOM 1498 C C . ARG A 1 189 ? -2.559 5.219 13.375 1.00 82.81 189 ARG A C 1
ATOM 1500 O O . ARG A 1 189 ? -3.775 5.218 13.194 1.00 82.81 189 ARG A O 1
ATOM 1507 N N . ILE A 1 190 ? -1.964 4.452 14.288 1.00 86.62 190 ILE A N 1
ATOM 1508 C CA . ILE A 1 190 ? -2.699 3.541 15.177 1.00 86.62 190 ILE A CA 1
ATOM 1509 C C . ILE A 1 190 ? -3.652 4.327 16.089 1.00 86.62 190 ILE A C 1
ATOM 1511 O O . ILE A 1 190 ? -4.845 4.023 16.135 1.00 86.62 190 ILE A O 1
ATOM 1515 N N . HIS A 1 191 ? -3.170 5.386 16.750 1.00 84.19 191 HIS A N 1
ATOM 1516 C CA . HIS A 1 191 ? -4.018 6.248 17.585 1.00 84.19 191 HIS A CA 1
ATOM 1517 C C . HIS A 1 191 ? -5.144 6.917 16.786 1.00 84.19 191 HIS A C 1
ATOM 1519 O O . HIS A 1 191 ? -6.273 7.018 17.269 1.00 84.19 191 HIS A O 1
ATOM 1525 N N . PHE A 1 192 ? -4.871 7.332 15.548 1.00 83.94 192 PHE A N 1
ATOM 1526 C CA . PHE A 1 192 ? -5.893 7.876 14.658 1.00 83.94 192 PHE A CA 1
ATOM 1527 C C . PHE A 1 192 ? -6.982 6.839 14.340 1.00 83.94 192 PHE A C 1
ATOM 1529 O O . PHE A 1 192 ? -8.168 7.134 14.496 1.00 83.94 192 PHE A O 1
ATOM 1536 N N . CYS A 1 193 ? -6.601 5.604 13.994 1.00 85.25 193 CYS A N 1
ATOM 1537 C CA . CYS A 1 193 ? -7.549 4.513 13.747 1.00 85.25 193 CYS A CA 1
ATOM 1538 C C . CYS A 1 193 ? -8.401 4.206 14.993 1.00 85.25 193 CYS A C 1
ATOM 1540 O O . CYS A 1 193 ? -9.627 4.113 14.905 1.00 85.25 193 CYS A O 1
ATOM 1542 N N . LYS A 1 194 ? -7.783 4.137 16.182 1.00 87.69 194 LYS A N 1
ATOM 1543 C CA . LYS A 1 194 ? -8.498 3.957 17.461 1.00 87.69 194 LYS A CA 1
ATOM 1544 C C . LYS A 1 194 ? -9.489 5.089 17.733 1.00 87.69 194 LYS A C 1
ATOM 1546 O O . LYS A 1 194 ? -10.629 4.839 18.131 1.00 87.69 194 LYS A O 1
ATOM 1551 N N . ALA A 1 195 ? -9.094 6.337 17.478 1.00 84.56 195 ALA A N 1
ATOM 1552 C CA . ALA A 1 195 ? -9.976 7.491 17.620 1.00 84.56 195 ALA A CA 1
ATOM 1553 C C . ALA A 1 195 ? -11.198 7.404 16.689 1.00 84.56 195 ALA A C 1
ATOM 1555 O O . ALA A 1 195 ? -12.309 7.709 17.133 1.00 84.56 195 ALA A O 1
ATOM 1556 N N . GLN A 1 196 ? -11.014 6.955 15.441 1.00 83.69 196 GLN A N 1
ATOM 1557 C CA . GLN A 1 196 ? -12.108 6.729 14.489 1.00 83.69 196 GLN A CA 1
ATOM 1558 C C . GLN A 1 196 ? -13.066 5.634 14.971 1.00 83.69 196 GLN A C 1
ATOM 1560 O O . GLN A 1 196 ? -14.277 5.854 14.985 1.00 83.69 196 GLN A O 1
ATOM 1565 N N . ILE A 1 197 ? -12.548 4.494 15.439 1.00 87.56 197 ILE A N 1
ATOM 1566 C CA . ILE A 1 197 ? -13.372 3.403 15.987 1.00 87.56 197 ILE A CA 1
ATOM 1567 C C . ILE A 1 197 ? -14.190 3.895 17.186 1.00 87.56 197 ILE A C 1
ATOM 1569 O O . ILE A 1 197 ? -15.399 3.673 17.249 1.00 87.56 197 ILE A O 1
ATOM 1573 N N . HIS A 1 198 ? -13.571 4.614 18.128 1.00 86.81 198 HIS A N 1
ATOM 1574 C CA . HIS A 1 198 ? -14.285 5.169 19.279 1.00 86.81 198 HIS A CA 1
ATOM 1575 C C . HIS A 1 198 ? -15.343 6.199 18.889 1.00 86.81 198 HIS A C 1
ATOM 1577 O O . HIS A 1 198 ? -16.404 6.235 19.513 1.00 86.81 198 HIS A O 1
ATOM 1583 N N . LEU A 1 199 ? -15.080 7.019 17.870 1.00 86.75 199 LEU A N 1
ATOM 1584 C CA . LEU A 1 199 ? -16.057 7.966 17.344 1.00 86.75 199 LEU A CA 1
ATOM 1585 C C . LEU A 1 199 ? -17.269 7.236 16.746 1.00 86.75 199 LEU A C 1
ATOM 1587 O O . LEU A 1 199 ? -18.404 7.585 17.072 1.00 86.75 199 LEU A O 1
ATOM 1591 N N . LEU A 1 200 ? -17.036 6.195 15.941 1.00 87.00 200 LEU A N 1
ATOM 1592 C CA . LEU A 1 200 ? -18.093 5.369 15.345 1.00 87.00 200 LEU A CA 1
ATOM 1593 C C . LEU A 1 200 ? -18.901 4.608 16.408 1.00 87.00 200 LEU A C 1
ATOM 1595 O O . LEU A 1 200 ? -20.125 4.542 16.316 1.00 87.00 200 LEU A O 1
ATOM 1599 N N . ASN A 1 201 ? -18.245 4.158 17.481 1.00 87.94 201 ASN A N 1
ATOM 1600 C CA . ASN A 1 201 ? -18.883 3.567 18.664 1.00 87.94 201 ASN A CA 1
ATOM 1601 C C . ASN A 1 201 ? -19.500 4.602 19.628 1.00 87.94 201 ASN A C 1
ATOM 1603 O O . ASN A 1 201 ? -19.921 4.250 20.729 1.00 87.94 201 ASN A O 1
ATOM 1607 N N . ARG A 1 202 ? -19.551 5.888 19.249 1.00 86.69 202 ARG A N 1
ATOM 1608 C CA . ARG A 1 202 ? -20.094 7.005 20.051 1.00 86.69 202 ARG A CA 1
ATOM 1609 C C . ARG A 1 202 ? -19.432 7.182 21.428 1.00 86.69 202 ARG A C 1
ATOM 1611 O O . ARG A 1 202 ? -19.967 7.865 22.302 1.00 86.69 202 ARG A O 1
ATOM 1618 N N . SER A 1 203 ? -18.226 6.646 21.618 1.00 87.44 203 SER A N 1
ATOM 1619 C CA . SER A 1 203 ? -17.431 6.808 22.836 1.00 87.44 203 SER A CA 1
ATOM 1620 C C . SER A 1 203 ? -16.563 8.067 22.764 1.00 87.44 203 SER A C 1
ATOM 1622 O O . SER A 1 203 ? -15.351 8.038 22.535 1.00 87.44 203 SER A O 1
ATOM 1624 N N . VAL A 1 204 ? -17.195 9.222 22.986 1.00 84.69 204 VAL A N 1
ATOM 1625 C CA . VAL A 1 204 ? -16.546 10.542 22.868 1.00 84.69 204 VAL A CA 1
ATOM 1626 C C . VAL A 1 204 ? -15.387 10.720 23.862 1.00 84.69 204 VAL A C 1
ATOM 1628 O O . VAL A 1 204 ? -14.405 11.394 23.553 1.00 84.69 204 VAL A O 1
ATOM 1631 N N . LYS A 1 205 ? -15.465 10.110 25.054 1.00 83.56 205 LYS A N 1
ATOM 1632 C CA . LYS A 1 205 ? -14.403 10.198 26.075 1.00 83.56 205 LYS A CA 1
ATOM 1633 C C . LYS A 1 205 ? -13.125 9.490 25.620 1.00 83.56 205 LYS A C 1
ATOM 1635 O O . LYS A 1 205 ? -12.054 10.093 25.682 1.00 83.56 205 LYS A O 1
ATOM 1640 N N . SER A 1 206 ? -13.243 8.256 25.127 1.00 81.00 206 SER A N 1
ATOM 1641 C CA . SER A 1 206 ? -12.101 7.487 24.622 1.00 81.00 206 SER A CA 1
ATOM 1642 C C . SER A 1 206 ? -11.526 8.116 23.352 1.00 81.00 206 SER A C 1
ATOM 1644 O O . SER A 1 206 ? -10.320 8.306 23.264 1.00 81.00 206 SER A O 1
ATOM 1646 N N . CYS A 1 207 ? -12.380 8.577 22.431 1.00 81.56 207 CYS A N 1
ATOM 1647 C CA . CYS A 1 207 ? -11.958 9.301 21.227 1.00 81.56 207 CYS A CA 1
ATOM 1648 C C . CYS A 1 207 ? -11.096 10.538 21.558 1.00 81.56 207 CYS A C 1
ATOM 1650 O O . CYS A 1 207 ? -10.011 10.712 21.006 1.00 81.56 207 CYS A O 1
ATOM 1652 N N . LYS A 1 208 ? -11.519 11.367 22.526 1.00 80.25 208 LYS A N 1
ATOM 1653 C CA . LYS A 1 208 ? -10.738 12.538 22.969 1.00 80.25 208 LYS A CA 1
ATOM 1654 C C . LYS A 1 208 ? -9.378 12.165 23.562 1.00 80.25 208 LYS A C 1
ATOM 1656 O O . LYS A 1 208 ? -8.432 12.933 23.401 1.00 80.25 208 LYS A O 1
ATOM 1661 N N . LYS A 1 209 ? -9.276 11.036 24.270 1.00 85.25 209 LYS A N 1
ATOM 1662 C CA . LYS A 1 209 ? -8.004 10.547 24.822 1.00 85.25 209 LYS A CA 1
ATOM 1663 C C . LYS A 1 209 ? -7.040 10.175 23.692 1.00 85.25 209 LYS A C 1
ATOM 1665 O O . LYS A 1 209 ? -5.919 10.672 23.678 1.00 85.25 209 LYS A O 1
ATOM 1670 N N . GLU A 1 210 ? -7.510 9.397 22.721 1.00 83.50 210 GLU A N 1
ATOM 1671 C CA . GLU A 1 210 ? -6.705 8.967 21.572 1.00 83.50 210 GLU A CA 1
ATOM 1672 C C . GLU A 1 210 ? -6.274 10.143 20.684 1.00 83.50 210 GLU A C 1
ATOM 1674 O O . GLU A 1 210 ? -5.122 10.209 20.267 1.00 83.50 210 GLU A O 1
ATOM 1679 N N . LEU A 1 211 ? -7.146 11.136 20.461 1.00 81.81 211 LEU A N 1
ATOM 1680 C CA . LEU A 1 211 ? -6.794 12.336 19.689 1.00 81.81 211 LEU A CA 1
ATOM 1681 C C . LEU A 1 211 ? -5.724 13.198 20.370 1.00 81.81 211 LEU A C 1
ATOM 1683 O O . LEU A 1 211 ? -4.896 13.798 19.683 1.00 81.81 211 LEU A O 1
ATOM 1687 N N . LYS A 1 212 ? -5.711 13.261 21.707 1.00 81.06 212 LYS A N 1
ATOM 1688 C CA . LYS A 1 212 ? -4.637 13.942 22.447 1.00 81.06 212 LYS A CA 1
ATOM 1689 C C . LYS A 1 212 ? -3.302 13.235 22.234 1.00 81.06 212 LYS A C 1
ATOM 1691 O O . LYS A 1 212 ? -2.320 13.902 21.924 1.00 81.06 212 LYS A O 1
ATOM 1696 N N . SER A 1 213 ? -3.291 11.906 22.338 1.00 81.25 213 SER A N 1
ATOM 1697 C CA . SER A 1 213 ? -2.110 11.094 22.040 1.00 81.25 213 SER A CA 1
ATOM 1698 C C . SER A 1 213 ? -1.650 11.292 20.594 1.00 81.25 213 SER A C 1
ATOM 1700 O O . SER A 1 213 ? -0.484 11.598 20.371 1.00 81.25 213 SER A O 1
ATOM 1702 N N . TYR A 1 214 ? -2.567 11.238 19.622 1.00 78.56 214 TYR A N 1
ATOM 1703 C CA . TYR A 1 214 ? -2.272 11.529 18.217 1.00 78.56 214 TYR A CA 1
ATOM 1704 C C . TYR A 1 214 ? -1.615 12.902 18.040 1.00 78.56 214 TYR A C 1
ATOM 1706 O O . TYR A 1 214 ? -0.530 12.996 17.481 1.00 78.56 214 TYR A O 1
ATOM 1714 N N . THR A 1 215 ? -2.231 13.962 18.565 1.00 77.69 215 THR A N 1
ATOM 1715 C CA . THR A 1 215 ? -1.758 15.348 18.387 1.00 77.69 215 THR A CA 1
ATOM 1716 C C . THR A 1 215 ? -0.391 15.573 19.028 1.00 77.69 215 THR A C 1
ATOM 1718 O O . THR A 1 215 ? 0.428 16.310 18.493 1.00 77.69 215 THR A O 1
ATOM 1721 N N . SER A 1 216 ? -0.123 14.906 20.153 1.00 77.88 216 SER A N 1
ATOM 1722 C CA . SER A 1 216 ? 1.173 14.964 20.827 1.00 77.88 216 SER A CA 1
ATOM 1723 C C . SER A 1 216 ? 2.307 14.316 20.024 1.00 77.88 216 SER A C 1
ATOM 1725 O O . SER A 1 216 ? 3.465 14.605 20.307 1.00 77.88 216 SER A O 1
ATOM 1727 N N . MET A 1 217 ? 1.994 13.431 19.071 1.00 74.38 217 MET A N 1
ATOM 1728 C CA . MET A 1 217 ? 2.980 12.659 18.302 1.00 74.38 217 MET A CA 1
ATOM 1729 C C . MET A 1 217 ? 3.033 13.050 16.817 1.00 74.38 217 MET A C 1
ATOM 1731 O O . MET A 1 217 ? 4.074 12.933 16.182 1.00 74.38 217 MET A O 1
ATOM 1735 N N . ALA A 1 218 ? 1.924 13.521 16.246 1.00 61.09 218 ALA A N 1
ATOM 1736 C CA . ALA A 1 218 ? 1.730 13.713 14.810 1.00 61.09 218 ALA A CA 1
ATOM 1737 C C . ALA A 1 218 ? 2.239 15.062 14.271 1.00 61.09 218 ALA A C 1
ATOM 1739 O O . ALA A 1 218 ? 1.594 15.637 13.394 1.00 61.09 218 ALA A O 1
ATOM 1740 N N . GLY A 1 219 ? 3.360 15.588 14.778 1.00 51.31 219 GLY A N 1
ATOM 1741 C CA . GLY A 1 219 ? 3.932 16.851 14.296 1.00 51.31 219 GLY A CA 1
ATOM 1742 C C . GLY A 1 219 ? 3.932 16.943 12.759 1.00 51.31 219 GLY A C 1
ATOM 1743 O O . GLY A 1 219 ? 4.632 16.185 12.101 1.00 51.31 219 GLY A O 1
ATOM 1744 N N . ASN A 1 220 ? 3.097 17.839 12.210 1.00 44.09 220 ASN A N 1
ATOM 1745 C CA . ASN A 1 220 ? 2.970 18.244 10.800 1.00 44.09 220 ASN A CA 1
ATOM 1746 C C . ASN A 1 220 ? 3.147 17.160 9.705 1.00 44.09 220 ASN A C 1
ATOM 1748 O O . ASN A 1 220 ? 3.863 17.387 8.732 1.00 44.09 220 ASN A O 1
ATOM 1752 N N . VAL A 1 221 ? 2.454 16.015 9.778 1.00 43.44 221 VAL A N 1
ATOM 1753 C CA . VAL A 1 221 ? 2.415 15.062 8.642 1.00 43.44 221 VAL A CA 1
ATOM 1754 C C . VAL A 1 221 ? 1.097 15.173 7.866 1.00 43.44 221 VAL A C 1
ATOM 1756 O O . VAL A 1 221 ? 0.021 14.853 8.369 1.00 43.44 221 VAL A O 1
ATOM 1759 N N . SER A 1 22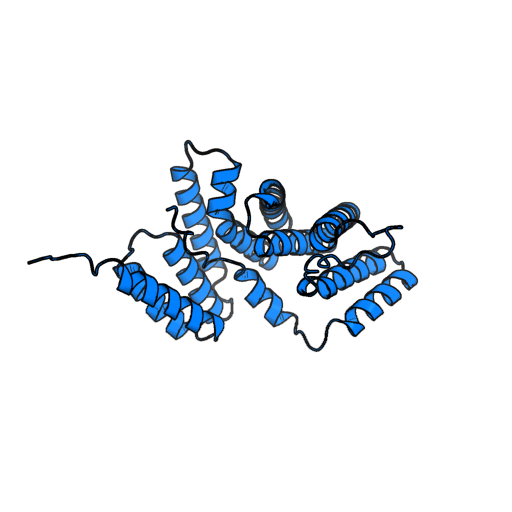2 ? 1.190 15.629 6.615 1.00 36.53 222 SER A N 1
ATOM 1760 C CA . SER A 1 222 ? 0.070 15.830 5.685 1.00 36.53 222 SER A CA 1
ATOM 1761 C C . SER A 1 222 ? -0.463 14.494 5.138 1.00 36.53 222 SER A C 1
ATOM 1763 O O . SER A 1 222 ? 0.295 13.702 4.582 1.00 36.53 222 SER A O 1
ATOM 1765 N N . SER A 1 223 ? -1.780 14.248 5.187 1.00 37.50 223 SER A N 1
ATOM 1766 C CA . SER A 1 223 ? -2.407 12.979 4.745 1.00 37.50 223 SER A CA 1
ATOM 1767 C C . SER A 1 223 ? -2.171 12.596 3.271 1.00 37.50 223 SER A C 1
ATOM 1769 O O . SER A 1 223 ? -2.256 11.420 2.926 1.00 37.50 223 SER A O 1
ATOM 1771 N N . SER A 1 224 ? -1.847 13.556 2.397 1.00 30.09 224 SER A N 1
ATOM 1772 C CA . SER A 1 224 ? -1.532 13.305 0.978 1.00 30.09 224 SER A CA 1
ATOM 1773 C C . SER A 1 224 ? -0.147 12.677 0.766 1.00 30.09 224 SER A C 1
ATOM 1775 O O . SER A 1 224 ? 0.054 11.940 -0.197 1.00 30.09 224 SER A O 1
ATOM 1777 N N . GLU A 1 225 ? 0.809 12.948 1.656 1.00 36.06 225 GLU A N 1
ATOM 1778 C CA . GLU A 1 225 ? 2.179 12.419 1.587 1.00 36.06 225 GLU A CA 1
ATOM 1779 C C . GLU A 1 225 ? 2.231 10.927 1.939 1.00 36.06 225 GLU A C 1
ATOM 1781 O O . GLU A 1 225 ? 3.056 10.180 1.414 1.00 36.06 225 GLU A O 1
ATOM 1786 N N . VAL A 1 226 ? 1.317 10.487 2.808 1.00 40.69 226 VAL A N 1
ATOM 1787 C CA . VAL A 1 226 ? 1.253 9.118 3.333 1.00 40.69 226 VAL A CA 1
ATOM 1788 C C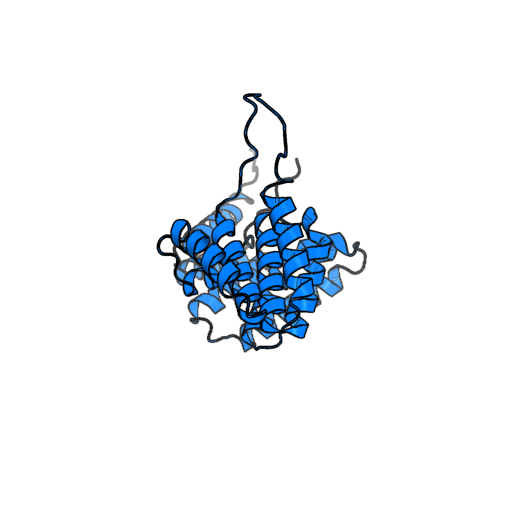 . VAL A 1 226 ? 0.800 8.135 2.259 1.00 40.69 226 VAL A C 1
ATOM 1790 O O . VAL A 1 226 ? 1.359 7.052 2.167 1.00 40.69 226 VAL A O 1
ATOM 1793 N N . VAL A 1 227 ? -0.150 8.508 1.392 1.00 41.50 227 VAL A N 1
ATOM 1794 C CA . VAL A 1 227 ? -0.603 7.626 0.299 1.00 41.50 227 VAL A CA 1
ATOM 1795 C C . VAL A 1 227 ? 0.510 7.422 -0.729 1.00 41.50 227 VAL A C 1
ATOM 1797 O O . VAL A 1 227 ? 0.764 6.286 -1.124 1.00 41.50 227 VAL A O 1
ATOM 1800 N N . GLY A 1 228 ? 1.216 8.501 -1.090 1.00 39.66 228 GLY A N 1
ATOM 1801 C CA . GLY A 1 228 ? 2.392 8.453 -1.960 1.00 39.66 228 GLY A CA 1
ATOM 1802 C C . GLY A 1 228 ? 3.484 7.552 -1.387 1.00 39.66 228 GLY A C 1
ATOM 1803 O O . GLY A 1 228 ? 3.866 6.600 -2.051 1.00 39.66 228 GLY A O 1
ATOM 1804 N N . LYS A 1 229 ? 3.903 7.781 -0.132 1.00 45.03 229 LYS A N 1
ATOM 1805 C CA . LYS A 1 229 ? 4.902 6.953 0.571 1.00 45.03 229 LYS A CA 1
ATOM 1806 C C . LYS A 1 229 ? 4.438 5.498 0.748 1.00 45.03 229 LYS A C 1
ATOM 1808 O O . LYS A 1 229 ? 5.241 4.594 0.551 1.00 45.03 229 LYS A O 1
ATOM 1813 N N . SER A 1 230 ? 3.154 5.260 1.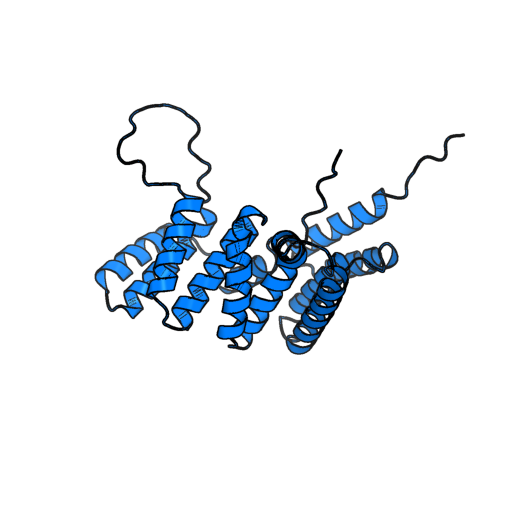042 1.00 44.28 230 SER A N 1
ATOM 1814 C CA . SER A 1 230 ? 2.597 3.916 1.275 1.00 44.28 230 SER A CA 1
ATOM 1815 C C . SER A 1 230 ? 2.663 3.023 0.037 1.00 44.28 230 SER A C 1
ATOM 1817 O O . SER A 1 230 ? 3.079 1.880 0.169 1.00 44.28 230 SER A O 1
ATOM 1819 N N . LEU A 1 231 ? 2.391 3.558 -1.167 1.00 45.00 231 LEU A N 1
ATOM 1820 C CA . LEU A 1 231 ? 2.490 2.860 -2.468 1.00 45.00 231 LEU A CA 1
ATOM 1821 C C . LEU A 1 231 ? 3.896 2.286 -2.768 1.00 45.00 231 LEU A C 1
ATOM 1823 O O . LEU A 1 231 ? 4.099 1.634 -3.794 1.00 45.00 231 LEU A O 1
ATOM 1827 N N . LEU A 1 232 ? 4.886 2.576 -1.918 1.00 51.16 232 LEU A N 1
ATOM 1828 C CA . LEU A 1 232 ? 6.312 2.413 -2.187 1.00 51.16 232 LEU A CA 1
ATOM 1829 C C . LEU A 1 232 ? 7.082 1.686 -1.103 1.00 51.16 232 LEU A C 1
ATOM 1831 O O . LEU A 1 232 ? 8.308 1.609 -1.203 1.00 51.16 232 LEU A O 1
ATOM 1835 N N . LEU A 1 233 ? 6.414 1.113 -0.102 1.00 44.09 233 LEU A N 1
ATOM 1836 C CA . LEU A 1 233 ? 7.113 0.262 0.848 1.00 44.09 233 LEU A CA 1
ATOM 1837 C C . LEU A 1 233 ? 7.571 -1.036 0.163 1.00 44.09 233 LEU A C 1
ATOM 1839 O O . LEU A 1 233 ? 6.897 -2.057 0.150 1.00 44.09 233 LEU A O 1
ATOM 1843 N N . ASN A 1 234 ? 8.783 -0.940 -0.387 1.00 44.12 234 ASN A N 1
ATOM 1844 C CA . ASN A 1 234 ? 9.708 -1.989 -0.807 1.00 44.12 234 ASN A CA 1
ATOM 1845 C C . ASN A 1 234 ? 9.618 -2.548 -2.231 1.00 44.12 234 ASN A C 1
ATOM 1847 O O . ASN A 1 234 ? 10.027 -3.681 -2.477 1.00 44.12 234 ASN A O 1
ATOM 1851 N N . SER A 1 235 ? 9.285 -1.720 -3.219 1.00 38.06 235 SER A N 1
ATOM 1852 C CA . SER A 1 235 ? 9.526 -2.053 -4.636 1.00 38.06 235 SER A CA 1
ATOM 1853 C C . SER A 1 235 ? 11.017 -2.078 -5.049 1.00 38.06 235 SER A C 1
ATOM 1855 O O . SER A 1 235 ? 11.343 -2.451 -6.177 1.00 38.06 235 SER A O 1
ATOM 1857 N N . PHE A 1 236 ? 11.937 -1.740 -4.135 1.00 37.12 236 PHE A N 1
ATOM 1858 C CA . PHE A 1 236 ? 13.392 -1.739 -4.349 1.00 37.12 236 PHE A CA 1
ATOM 1859 C C . PHE A 1 236 ? 14.172 -2.596 -3.336 1.00 37.12 236 PHE A C 1
ATOM 1861 O O . PHE A 1 236 ? 15.342 -2.317 -3.072 1.00 37.12 236 PHE A O 1
ATOM 1868 N N . SER A 1 237 ? 13.580 -3.666 -2.787 1.00 33.59 237 SER A N 1
ATOM 1869 C CA . SER A 1 237 ? 14.421 -4.744 -2.244 1.00 33.59 237 SER A CA 1
ATOM 1870 C C . SER A 1 237 ? 15.142 -5.423 -3.409 1.00 33.59 237 SER A C 1
ATOM 1872 O O . SER A 1 237 ? 14.606 -6.302 -4.091 1.00 33.59 237 SER A O 1
ATOM 1874 N N . LEU A 1 238 ? 16.366 -4.957 -3.666 1.00 29.33 238 LEU A N 1
ATOM 1875 C CA . LEU A 1 238 ? 17.370 -5.728 -4.385 1.00 29.33 238 LEU A CA 1
ATOM 1876 C C . LEU A 1 238 ? 17.453 -7.111 -3.718 1.00 29.33 238 LEU A C 1
ATOM 1878 O O . LEU A 1 238 ? 17.363 -7.183 -2.488 1.00 29.33 238 LEU A O 1
ATOM 1882 N N . PRO A 1 239 ? 17.586 -8.206 -4.487 1.00 27.61 239 PRO A N 1
ATOM 1883 C CA . PRO A 1 239 ? 17.839 -9.503 -3.882 1.00 27.61 239 PRO A CA 1
ATOM 1884 C C . PRO A 1 239 ? 19.044 -9.364 -2.948 1.00 27.61 239 PRO A C 1
ATOM 1886 O O . PRO A 1 239 ? 20.101 -8.888 -3.366 1.00 27.61 239 PRO A O 1
ATOM 1889 N N . LYS A 1 240 ? 18.878 -9.743 -1.673 1.00 29.75 240 LYS A N 1
ATOM 1890 C CA . LYS A 1 240 ? 20.033 -10.063 -0.836 1.00 29.75 240 LYS A CA 1
ATOM 1891 C C . LYS A 1 240 ? 20.791 -11.133 -1.612 1.00 29.75 240 LYS A C 1
ATOM 1893 O O . LYS A 1 240 ? 20.210 -12.176 -1.907 1.00 29.75 240 LYS A O 1
ATOM 1898 N N . ASN A 1 241 ? 22.029 -10.840 -2.003 1.00 26.33 241 ASN A N 1
ATOM 1899 C CA . ASN A 1 241 ? 22.928 -11.849 -2.542 1.00 26.33 241 ASN A CA 1
ATOM 1900 C C . ASN A 1 241 ? 22.927 -13.021 -1.560 1.00 26.33 241 ASN A C 1
ATOM 1902 O O . ASN A 1 241 ? 23.372 -12.879 -0.424 1.00 26.33 241 ASN A O 1
ATOM 1906 N N . SER A 1 242 ? 22.385 -14.154 -1.994 1.00 29.91 242 SER A N 1
ATOM 1907 C CA . SER A 1 242 ? 22.711 -15.444 -1.415 1.00 29.91 242 SER A CA 1
ATOM 1908 C C . SER A 1 242 ? 24.161 -15.730 -1.793 1.00 29.91 242 SER A C 1
ATOM 1910 O O . SER A 1 242 ? 24.464 -16.058 -2.943 1.00 29.91 242 SER A O 1
ATOM 1912 N N . SER A 1 243 ? 25.060 -15.526 -0.841 1.00 28.62 243 SER A N 1
ATOM 1913 C CA . SER A 1 243 ? 26.376 -16.156 -0.789 1.00 28.62 243 SER A CA 1
ATOM 1914 C C . SER A 1 243 ? 26.511 -16.787 0.582 1.00 28.62 243 SER A C 1
ATOM 1916 O O . SER A 1 243 ? 26.115 -16.111 1.558 1.00 28.62 243 SER A O 1
#